Protein AF-A0A0Q6QBE7-F1 (afdb_monomer_lite)

Sequence (208 aa):
MFMRNAILALATSIILLPVAAADAAAHQRTAGGRHTGIAVPEISHGEMIMMSEYRDRIIDLASTATDTNERFRRVLNYAQIQYAYCFWGKMPGGVTDEASPFNECSHAYLAATKAALLQMREMPREAAAAGDIVSSIDAGMVLRGLALITCEFSGEAFNTADVVRPRWSDVPTHAASMATLTALGALLGFGLLGLRWATRRAAPLSRS

Radius of gyration: 22.36 Å; chains: 1; bounding box: 40×62×64 Å

pLDDT: mean 86.1, std 19.1, range [37.91, 98.81]

Secondary structure (DSSP, 8-state):
-HHHHHHHHHHHHHHHGGGG----TT-SS-TTS---SPEE----HHHHHHHHHHHHHHHHHHHH--S--HHHHHHHHHHHHHHHHTGGG-STTTTT-TT-TTHHHHHHHHHHHHHHHHHHTTSTTTHHHHHHHHHHHHHHHHHTT-TT---TTTT--EETT--PPP-GGGGGG-HHHHHHHHHHHHHHHHHHHHHHHHHHHSS-----

Structure (mmCIF, N/CA/C/O backbone):
data_AF-A0A0Q6QBE7-F1
#
_entry.id   AF-A0A0Q6QBE7-F1
#
loop_
_atom_site.group_PDB
_atom_site.id
_atom_site.type_symbol
_atom_site.label_atom_id
_atom_site.label_alt_id
_atom_site.label_comp_id
_atom_site.label_asym_id
_atom_site.label_entity_id
_atom_site.label_seq_id
_atom_site.pdbx_PDB_ins_code
_atom_site.Cartn_x
_atom_site.Cartn_y
_atom_site.Cartn_z
_atom_site.occupancy
_atom_site.B_iso_or_equiv
_atom_site.auth_seq_id
_atom_site.auth_comp_id
_atom_site.auth_asym_id
_atom_site.auth_atom_id
_atom_site.pdbx_PDB_model_num
ATOM 1 N N . MET A 1 1 ? 8.990 -26.008 -43.184 1.00 45.00 1 MET A N 1
ATOM 2 C CA . MET A 1 1 ? 9.635 -24.673 -43.275 1.00 45.00 1 MET A CA 1
ATOM 3 C C . MET A 1 1 ? 8.702 -23.550 -42.803 1.00 45.00 1 MET A C 1
ATOM 5 O O . MET A 1 1 ? 9.121 -22.774 -41.956 1.00 45.00 1 MET A O 1
ATOM 9 N N . PHE A 1 2 ? 7.427 -23.540 -43.219 1.00 44.66 2 PHE A N 1
ATOM 10 C CA . PHE A 1 2 ? 6.389 -22.587 -42.775 1.00 44.66 2 PHE A CA 1
ATOM 11 C C . PHE A 1 2 ? 6.232 -22.434 -41.246 1.00 44.66 2 PHE A C 1
ATOM 13 O O . PHE A 1 2 ? 6.270 -21.321 -40.731 1.00 44.66 2 PHE A O 1
ATOM 20 N N . MET A 1 3 ? 6.170 -23.536 -40.492 1.00 45.97 3 MET A N 1
ATOM 21 C CA . MET A 1 3 ? 6.041 -23.503 -39.021 1.00 45.97 3 MET A CA 1
ATOM 22 C C . MET A 1 3 ? 7.246 -22.878 -38.295 1.00 45.97 3 MET A C 1
ATOM 24 O O . MET A 1 3 ? 7.102 -22.333 -37.206 1.00 45.97 3 MET A O 1
ATOM 28 N N . ARG A 1 4 ? 8.448 -22.928 -38.886 1.00 46.41 4 ARG A N 1
ATOM 29 C CA . ARG A 1 4 ? 9.671 -22.376 -38.276 1.00 46.41 4 ARG A CA 1
ATOM 30 C C . ARG A 1 4 ? 9.681 -20.847 -38.347 1.00 46.41 4 ARG A C 1
ATOM 32 O O . ARG A 1 4 ? 10.096 -20.207 -37.387 1.00 46.41 4 ARG A O 1
ATOM 39 N N . ASN A 1 5 ? 9.151 -20.297 -39.440 1.00 42.84 5 ASN A N 1
ATOM 40 C CA . ASN A 1 5 ? 8.994 -18.858 -39.642 1.00 42.84 5 ASN A CA 1
ATOM 41 C C . ASN A 1 5 ? 7.798 -18.310 -38.853 1.00 42.84 5 ASN A C 1
ATOM 43 O O . ASN A 1 5 ? 7.908 -17.228 -38.296 1.00 42.84 5 ASN A O 1
ATOM 47 N N . ALA A 1 6 ? 6.717 -19.086 -38.703 1.00 49.94 6 ALA A N 1
ATOM 48 C CA . ALA A 1 6 ? 5.561 -18.696 -37.894 1.00 49.94 6 ALA A CA 1
ATOM 49 C C . ALA A 1 6 ? 5.910 -18.510 -36.406 1.00 49.94 6 ALA A C 1
ATOM 51 O O . ALA A 1 6 ? 5.458 -17.557 -35.787 1.00 49.94 6 ALA A O 1
ATOM 52 N N . ILE A 1 7 ? 6.761 -19.368 -35.828 1.00 54.16 7 ILE A N 1
ATOM 53 C CA . ILE A 1 7 ? 7.112 -19.259 -34.401 1.00 54.16 7 ILE A CA 1
ATOM 54 C C . ILE A 1 7 ? 8.213 -18.210 -34.152 1.00 54.16 7 ILE A C 1
ATOM 56 O O . ILE A 1 7 ? 8.253 -17.608 -33.082 1.00 54.16 7 ILE A O 1
ATOM 60 N N . LEU A 1 8 ? 9.109 -17.975 -35.118 1.00 50.12 8 LEU A N 1
ATOM 61 C CA . LEU A 1 8 ? 10.056 -16.853 -35.060 1.00 50.12 8 LEU A CA 1
ATOM 62 C C . LEU A 1 8 ? 9.329 -15.511 -35.199 1.00 50.12 8 LEU A C 1
ATOM 64 O O . LEU A 1 8 ? 9.627 -14.607 -34.425 1.00 50.12 8 LEU A O 1
ATOM 68 N N . ALA A 1 9 ? 8.337 -15.423 -36.092 1.00 50.31 9 ALA A N 1
ATOM 69 C CA . ALA A 1 9 ? 7.446 -14.273 -36.228 1.00 50.31 9 ALA A CA 1
ATOM 70 C C . ALA A 1 9 ? 6.585 -14.060 -34.973 1.00 50.31 9 ALA A C 1
ATOM 72 O O . ALA A 1 9 ? 6.449 -12.933 -34.526 1.00 50.31 9 ALA A O 1
ATOM 73 N N . LEU A 1 10 ? 6.084 -15.125 -34.332 1.00 51.75 10 LEU A N 1
ATOM 74 C CA . LEU A 1 10 ? 5.334 -15.009 -33.075 1.00 51.75 10 LEU A CA 1
ATOM 75 C C . LEU A 1 10 ? 6.221 -14.514 -31.920 1.00 51.75 10 LEU A C 1
ATOM 77 O O . LEU A 1 10 ? 5.802 -13.668 -31.140 1.00 51.75 10 LEU A O 1
ATOM 81 N N . ALA A 1 11 ? 7.463 -15.003 -31.828 1.00 51.16 11 ALA A N 1
ATOM 82 C CA . ALA A 1 11 ? 8.418 -14.566 -30.810 1.00 51.16 11 ALA A CA 1
ATOM 83 C C . ALA A 1 11 ? 8.893 -13.119 -31.032 1.00 51.16 11 ALA A C 1
ATOM 85 O O . ALA A 1 11 ? 9.085 -12.396 -30.062 1.00 51.16 11 ALA A O 1
ATOM 86 N N . THR A 1 12 ? 9.032 -12.671 -32.285 1.00 51.44 12 THR A N 1
ATOM 87 C CA . THR A 1 12 ? 9.317 -11.256 -32.589 1.00 51.44 12 THR A CA 1
ATOM 88 C C . THR A 1 12 ? 8.089 -10.373 -32.391 1.00 51.44 12 THR A C 1
ATOM 90 O O . THR A 1 12 ? 8.231 -9.305 -31.808 1.00 51.44 12 THR A O 1
ATOM 93 N N . SER A 1 13 ? 6.880 -10.821 -32.749 1.00 49.88 13 SER A N 1
ATOM 94 C CA . SER A 1 13 ? 5.639 -10.094 -32.453 1.00 49.88 13 SER A CA 1
ATOM 95 C C . SER A 1 13 ? 5.414 -9.929 -30.950 1.00 49.88 13 SER A C 1
ATOM 97 O O . SER A 1 13 ? 5.082 -8.834 -30.533 1.00 49.88 13 SER A O 1
ATOM 99 N N . ILE A 1 14 ? 5.667 -10.943 -30.115 1.00 53.88 14 ILE A N 1
ATOM 100 C CA . ILE A 1 14 ? 5.505 -10.831 -28.651 1.00 53.88 14 ILE A CA 1
ATOM 101 C C . ILE A 1 14 ? 6.528 -9.859 -28.026 1.00 53.88 14 ILE A C 1
ATOM 103 O O . ILE A 1 14 ? 6.219 -9.208 -27.033 1.00 53.88 14 ILE A O 1
ATOM 107 N N . ILE A 1 15 ? 7.720 -9.719 -28.618 1.00 50.72 15 ILE A N 1
ATOM 108 C CA . ILE A 1 15 ? 8.784 -8.820 -28.130 1.00 50.72 15 ILE A CA 1
ATOM 109 C C . ILE A 1 15 ? 8.609 -7.375 -28.644 1.00 50.72 15 ILE A C 1
ATOM 111 O O . ILE A 1 15 ? 9.008 -6.436 -27.961 1.00 50.72 15 ILE A O 1
ATOM 115 N N . LEU A 1 16 ? 7.987 -7.175 -29.811 1.00 44.12 16 LEU A N 1
ATOM 116 C CA . LEU A 1 16 ? 7.755 -5.854 -30.423 1.00 44.12 16 LEU A CA 1
ATOM 117 C C . LEU A 1 16 ? 6.365 -5.250 -30.141 1.00 44.12 16 LEU A C 1
ATOM 119 O O . LEU A 1 16 ? 6.103 -4.129 -30.576 1.00 44.12 16 LEU A O 1
ATOM 123 N N . LEU A 1 17 ? 5.479 -5.936 -29.405 1.00 45.53 17 LEU A N 1
ATOM 124 C CA . LEU A 1 17 ? 4.104 -5.470 -29.172 1.00 45.53 17 LEU A CA 1
ATOM 125 C C . LEU A 1 17 ? 3.831 -4.464 -28.028 1.00 45.53 17 LEU A C 1
ATOM 127 O O . LEU A 1 17 ? 2.645 -4.199 -27.830 1.00 45.53 17 LEU A O 1
ATOM 131 N N . PRO A 1 18 ? 4.774 -3.837 -27.285 1.00 50.34 18 PRO A N 1
ATOM 132 C CA . PRO A 1 18 ? 4.342 -2.853 -26.293 1.00 50.34 18 PRO A CA 1
ATOM 133 C C . PRO A 1 18 ? 4.110 -1.440 -26.865 1.00 50.34 18 PRO A C 1
ATOM 135 O O . PRO A 1 18 ? 3.710 -0.559 -26.117 1.00 50.34 18 PRO A O 1
ATOM 138 N N . VAL A 1 19 ? 4.309 -1.178 -28.165 1.00 48.78 19 VAL A N 1
ATOM 139 C CA . VAL A 1 19 ? 4.286 0.209 -28.701 1.00 48.78 19 VAL A CA 1
ATOM 140 C C . VAL A 1 19 ? 2.895 0.685 -29.168 1.00 48.78 19 VAL A C 1
ATOM 142 O O . VAL A 1 19 ? 2.740 1.823 -29.594 1.00 48.78 19 VAL A O 1
ATOM 145 N N . ALA A 1 20 ? 1.848 -0.139 -29.058 1.00 46.22 20 ALA A N 1
ATOM 146 C CA . ALA A 1 20 ? 0.492 0.232 -29.490 1.00 46.22 20 ALA A CA 1
ATOM 147 C C . ALA A 1 20 ? -0.527 0.356 -28.342 1.00 46.22 20 ALA A C 1
ATOM 149 O O . ALA A 1 20 ? -1.725 0.198 -28.565 1.00 46.22 20 ALA A O 1
ATOM 150 N N . ALA A 1 21 ? -0.080 0.670 -27.125 1.00 47.12 21 ALA A N 1
ATOM 151 C CA . ALA A 1 21 ? -0.956 1.268 -26.121 1.00 47.12 21 ALA A CA 1
ATOM 152 C C . ALA A 1 21 ? -0.852 2.793 -26.256 1.00 47.12 21 ALA A C 1
ATOM 154 O O . ALA A 1 21 ? -0.190 3.462 -25.471 1.00 47.12 21 ALA A O 1
ATOM 155 N N . ALA A 1 22 ? -1.446 3.338 -27.320 1.00 44.31 22 ALA A N 1
ATOM 156 C CA . ALA A 1 22 ? -1.758 4.757 -27.343 1.00 44.31 22 ALA A CA 1
ATOM 157 C C . ALA A 1 22 ? -2.802 4.979 -26.245 1.00 44.31 22 ALA A C 1
ATOM 159 O O . ALA A 1 22 ? -3.967 4.612 -26.411 1.00 44.31 22 ALA A O 1
ATOM 160 N N . ASP A 1 23 ? -2.369 5.508 -25.103 1.00 43.34 23 ASP A N 1
ATOM 161 C CA . ASP A 1 23 ? -3.288 5.998 -24.092 1.00 43.34 23 ASP A CA 1
ATOM 162 C C . ASP A 1 23 ? -4.137 7.087 -24.748 1.00 43.34 23 ASP A C 1
ATOM 164 O O . ASP A 1 23 ? -3.657 8.159 -25.124 1.00 43.34 23 ASP A O 1
ATOM 168 N N . ALA A 1 24 ? -5.424 6.795 -24.920 1.00 39.91 24 ALA A N 1
ATOM 169 C CA . ALA A 1 24 ? -6.416 7.831 -25.101 1.00 39.91 24 ALA A CA 1
ATOM 170 C C . ALA A 1 24 ? -6.433 8.648 -23.801 1.00 39.91 24 ALA A C 1
ATOM 172 O O . ALA A 1 24 ? -7.136 8.323 -22.842 1.00 39.91 24 ALA A O 1
ATOM 173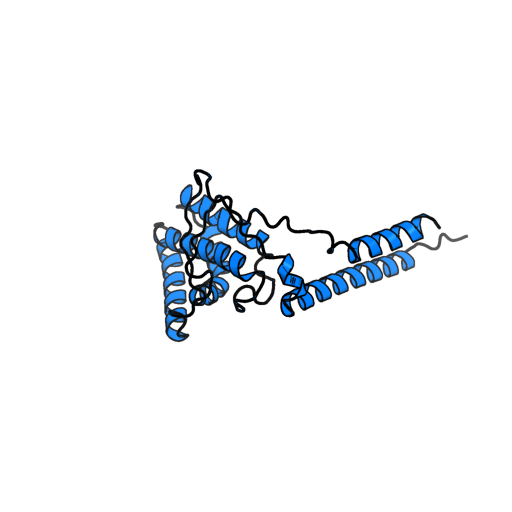 N N . ALA A 1 25 ? -5.596 9.683 -23.761 1.00 51.94 25 ALA A N 1
ATOM 174 C CA . ALA A 1 25 ? -5.559 10.699 -22.727 1.00 51.94 25 ALA A CA 1
ATOM 175 C C . ALA A 1 25 ? -6.889 11.469 -22.739 1.00 51.94 25 ALA A C 1
ATOM 177 O O . ALA A 1 25 ? -7.029 12.491 -23.405 1.00 51.94 25 ALA A O 1
ATOM 178 N N . ALA A 1 26 ? -7.897 10.926 -22.057 1.00 38.00 26 ALA A N 1
ATOM 179 C CA . ALA A 1 26 ? -9.162 11.617 -21.809 1.00 38.00 26 ALA A CA 1
ATOM 180 C C . ALA A 1 26 ? -9.909 11.153 -20.546 1.00 38.00 26 ALA A C 1
ATOM 182 O O . ALA A 1 26 ? -10.788 11.877 -20.089 1.00 38.00 26 ALA A O 1
ATOM 183 N N . HIS A 1 27 ? -9.578 10.005 -19.935 1.00 37.91 27 HIS A N 1
ATOM 184 C CA . HIS A 1 27 ? -10.305 9.523 -18.751 1.00 37.91 27 HIS A CA 1
ATOM 185 C C . HIS A 1 27 ? -9.390 8.894 -17.691 1.00 37.91 27 HIS A C 1
ATOM 187 O O . HIS A 1 27 ? -9.440 7.691 -17.444 1.00 37.91 27 HIS A O 1
ATOM 193 N N . GLN A 1 28 ? -8.582 9.713 -17.013 1.00 44.38 28 GLN A N 1
ATOM 194 C CA . GLN A 1 28 ? -8.206 9.410 -15.631 1.00 44.38 28 GLN A CA 1
ATOM 195 C C . GLN A 1 28 ? -9.242 10.084 -14.728 1.00 44.38 28 GLN A C 1
ATOM 197 O O . GLN A 1 28 ? -9.342 11.305 -14.691 1.00 44.38 28 GLN A O 1
ATOM 202 N N . ARG A 1 29 ? -10.029 9.249 -14.039 1.00 53.31 29 ARG A N 1
ATOM 203 C CA . ARG A 1 29 ? -11.214 9.565 -13.220 1.00 53.31 29 ARG A CA 1
ATOM 204 C C . ARG A 1 29 ? -12.467 9.885 -14.044 1.00 53.31 29 ARG A C 1
ATOM 206 O O . ARG A 1 29 ? -12.571 10.905 -14.720 1.00 53.31 29 ARG A O 1
ATOM 213 N N . THR A 1 30 ? -13.483 9.031 -13.920 1.00 44.22 30 THR A N 1
ATOM 214 C CA . THR A 1 30 ? -14.862 9.400 -14.271 1.00 44.22 30 THR A CA 1
ATOM 215 C C . THR A 1 30 ? -15.359 10.360 -13.192 1.00 44.22 30 THR A C 1
ATOM 217 O O . THR A 1 30 ? -16.122 9.984 -12.306 1.00 44.22 30 THR A O 1
ATOM 220 N N . ALA A 1 31 ? -14.867 11.598 -13.205 1.00 45.25 31 ALA A N 1
ATOM 221 C CA . ALA A 1 31 ? -15.399 12.652 -12.361 1.00 45.25 31 ALA A CA 1
ATOM 222 C C . ALA A 1 31 ? -16.837 12.932 -12.826 1.00 45.25 31 ALA A C 1
ATOM 224 O O . ALA A 1 31 ? -17.047 13.523 -13.882 1.00 45.25 31 ALA A O 1
ATOM 225 N N . GLY A 1 32 ? -17.833 12.453 -12.074 1.00 47.62 32 GLY A N 1
ATOM 226 C CA . GLY A 1 32 ? -19.232 12.847 -12.291 1.00 47.62 32 GLY A CA 1
ATOM 227 C C . GLY A 1 32 ? -20.291 11.747 -12.217 1.00 47.62 32 GLY A C 1
ATOM 228 O O . GLY A 1 32 ? -21.473 12.048 -12.370 1.00 47.62 32 GLY A O 1
ATOM 229 N N . GLY A 1 33 ? -19.927 10.488 -11.963 1.00 47.53 33 GLY A N 1
ATOM 230 C CA . GLY A 1 33 ? -20.909 9.448 -11.636 1.00 47.53 33 GLY A CA 1
ATOM 231 C C . GLY A 1 33 ? -21.327 9.525 -10.166 1.00 47.53 33 GLY A C 1
ATOM 232 O O . GLY A 1 33 ? -20.520 9.855 -9.307 1.00 47.53 33 GLY A O 1
ATOM 233 N N . ARG A 1 34 ? -22.579 9.192 -9.833 1.00 44.41 34 ARG A N 1
ATOM 234 C CA . ARG A 1 34 ? -23.007 9.013 -8.434 1.00 44.41 34 ARG A CA 1
ATOM 235 C C . ARG A 1 34 ? -22.186 7.850 -7.848 1.00 44.41 34 ARG A C 1
ATOM 237 O O . ARG A 1 34 ? -22.529 6.700 -8.097 1.00 44.41 34 ARG A O 1
ATOM 244 N N . HIS A 1 35 ? -21.071 8.130 -7.167 1.00 55.53 35 HIS A N 1
ATOM 245 C CA . HIS A 1 35 ? -20.148 7.098 -6.686 1.00 55.53 35 HIS A CA 1
ATOM 246 C C . HIS A 1 35 ? -20.850 6.253 -5.614 1.00 55.53 35 HIS A C 1
ATOM 248 O O . HIS A 1 35 ? -20.933 6.634 -4.452 1.00 55.53 35 HIS A O 1
ATOM 254 N N . THR A 1 36 ? -21.386 5.097 -6.004 1.00 76.06 36 THR A N 1
ATOM 255 C CA . THR A 1 36 ? -22.016 4.127 -5.091 1.00 76.06 36 THR A CA 1
ATOM 256 C C . THR A 1 36 ? -20.992 3.312 -4.292 1.00 76.06 36 THR A C 1
ATOM 258 O O . THR A 1 36 ? -21.362 2.352 -3.615 1.00 76.06 36 THR A O 1
ATOM 261 N N . GLY A 1 37 ? -19.701 3.631 -4.407 1.00 86.00 37 GLY A N 1
ATOM 262 C CA . GLY A 1 37 ? -18.631 2.958 -3.682 1.00 86.00 37 GLY A CA 1
ATOM 263 C C . GLY A 1 37 ? -18.301 3.629 -2.347 1.00 86.00 37 GLY A C 1
ATOM 264 O O . GLY A 1 37 ? -18.651 4.778 -2.082 1.00 86.00 37 GLY A O 1
ATOM 265 N N . ILE A 1 38 ? -17.623 2.877 -1.486 1.00 94.19 38 ILE A N 1
ATOM 266 C CA . ILE A 1 38 ? -17.150 3.322 -0.177 1.00 94.19 38 ILE A CA 1
ATOM 267 C C . ILE A 1 38 ? -15.920 4.213 -0.376 1.00 94.19 38 ILE A C 1
ATOM 269 O O . ILE A 1 38 ? -14.973 3.820 -1.060 1.00 94.19 38 ILE A O 1
ATOM 273 N N . ALA A 1 39 ? -15.935 5.394 0.240 1.00 94.88 39 ALA A N 1
ATOM 274 C CA . ALA A 1 39 ? -14.766 6.261 0.307 1.00 94.88 39 ALA A CA 1
ATOM 275 C C . ALA A 1 39 ? -13.668 5.607 1.159 1.00 94.88 39 ALA A C 1
ATOM 277 O O . ALA A 1 39 ? -13.928 5.115 2.261 1.00 94.88 39 ALA A O 1
ATOM 278 N N . VAL A 1 40 ? -12.448 5.615 0.636 1.00 96.44 40 VAL A N 1
ATOM 279 C CA . VAL A 1 40 ? -11.230 5.141 1.287 1.00 96.44 40 VAL A CA 1
ATOM 280 C C . VAL A 1 40 ? -10.385 6.380 1.594 1.00 96.44 40 VAL A C 1
ATOM 282 O O . VAL A 1 40 ? -9.971 7.059 0.652 1.00 96.44 40 VAL A O 1
ATOM 285 N N . PRO A 1 41 ? -10.168 6.710 2.883 1.00 95.44 41 PRO A N 1
ATOM 286 C CA . PRO A 1 41 ? -9.370 7.868 3.271 1.00 95.44 41 PRO A CA 1
ATOM 287 C C . PRO A 1 41 ? -7.960 7.812 2.691 1.00 95.44 41 PRO A C 1
ATOM 289 O O . PRO A 1 41 ? -7.419 6.726 2.486 1.00 95.44 41 PRO A O 1
ATOM 292 N N . GLU A 1 42 ? -7.377 8.984 2.473 1.00 93.25 42 GLU A N 1
ATOM 293 C CA . GLU A 1 42 ? -5.996 9.132 2.026 1.00 93.25 42 GLU A CA 1
ATOM 294 C C . GLU A 1 42 ? -4.983 8.497 2.997 1.00 93.25 42 GLU A C 1
ATOM 296 O O . GLU A 1 42 ? -5.264 8.191 4.167 1.00 93.25 42 GLU A O 1
ATOM 301 N N . ILE A 1 43 ? -3.775 8.290 2.483 1.00 97.31 43 ILE A N 1
ATOM 302 C CA . ILE A 1 43 ? -2.621 7.796 3.227 1.00 97.31 43 ILE A CA 1
ATOM 303 C C . ILE A 1 43 ? -1.427 8.685 2.901 1.00 97.31 43 ILE A C 1
ATOM 305 O O . ILE A 1 43 ? -1.170 8.959 1.726 1.00 97.31 43 ILE A O 1
ATOM 309 N N . SER A 1 44 ? -0.687 9.120 3.921 1.00 96.81 44 SER A N 1
ATOM 310 C CA . SER A 1 44 ? 0.538 9.875 3.676 1.00 96.81 44 SER A CA 1
ATOM 311 C C . SER A 1 44 ? 1.630 8.971 3.103 1.00 96.81 44 SER A C 1
ATOM 313 O O . SER A 1 44 ? 1.663 7.761 3.342 1.00 96.81 44 SER A O 1
ATOM 315 N N . HIS A 1 45 ? 2.570 9.558 2.369 1.00 96.69 45 HIS A N 1
ATOM 316 C CA . HIS A 1 45 ? 3.706 8.818 1.828 1.00 96.69 45 HIS A CA 1
ATOM 317 C C . HIS A 1 45 ? 4.528 8.142 2.942 1.00 96.69 45 HIS A C 1
ATOM 319 O O . HIS A 1 45 ? 4.904 6.978 2.826 1.00 96.69 45 HIS A O 1
ATOM 325 N N . GLY A 1 46 ? 4.728 8.813 4.082 1.00 96.25 46 GLY A N 1
ATOM 326 C CA . GLY A 1 46 ? 5.372 8.208 5.251 1.00 96.25 46 GLY A CA 1
ATOM 327 C C . GLY A 1 46 ? 4.624 6.990 5.806 1.00 96.25 46 GLY A C 1
ATOM 328 O O . GLY A 1 46 ? 5.242 5.972 6.130 1.00 96.25 46 GLY A O 1
ATOM 329 N N . GLU A 1 47 ? 3.291 7.058 5.863 1.00 97.81 47 GLU A N 1
ATOM 330 C CA . GLU A 1 47 ? 2.451 5.932 6.279 1.00 97.81 47 GLU A CA 1
ATOM 331 C C . GLU A 1 47 ? 2.534 4.760 5.303 1.00 97.81 47 GLU A C 1
ATOM 333 O O . GLU A 1 47 ? 2.517 3.614 5.747 1.00 97.81 47 GLU A O 1
ATOM 338 N N . MET A 1 48 ? 2.671 5.005 3.995 1.00 98.12 48 MET A N 1
ATOM 339 C CA . MET A 1 48 ? 2.836 3.925 3.018 1.00 98.12 48 MET A CA 1
ATOM 340 C C . MET A 1 48 ? 4.041 3.046 3.325 1.00 98.12 48 MET A C 1
ATOM 342 O O . MET A 1 48 ? 3.950 1.830 3.165 1.00 98.12 48 MET A O 1
ATOM 346 N N . ILE A 1 49 ? 5.147 3.630 3.795 1.00 97.44 49 ILE A N 1
ATOM 347 C CA . ILE A 1 49 ? 6.350 2.860 4.122 1.00 97.44 49 ILE A CA 1
ATOM 348 C C . ILE A 1 49 ? 6.012 1.840 5.216 1.00 97.44 49 ILE A C 1
ATOM 350 O O . ILE A 1 49 ? 6.229 0.645 5.025 1.00 97.44 49 ILE A O 1
ATOM 354 N N . MET A 1 50 ? 5.384 2.278 6.312 1.00 98.06 50 MET A N 1
ATOM 355 C CA . MET A 1 50 ? 4.946 1.371 7.382 1.00 98.06 50 MET A CA 1
ATOM 356 C C . MET A 1 50 ? 3.874 0.388 6.902 1.00 98.06 50 MET A C 1
ATOM 358 O O . MET A 1 50 ? 3.969 -0.812 7.138 1.00 98.06 50 MET A O 1
ATOM 362 N N . MET A 1 51 ? 2.856 0.867 6.192 1.00 98.38 51 MET A N 1
ATOM 363 C CA . MET A 1 51 ? 1.761 0.022 5.720 1.00 98.38 51 MET A CA 1
ATOM 364 C C . MET A 1 51 ? 2.241 -1.059 4.749 1.00 98.38 51 MET A C 1
ATOM 366 O O . MET A 1 51 ? 1.697 -2.159 4.767 1.00 98.38 51 MET A O 1
ATOM 370 N N . SER A 1 52 ? 3.265 -0.786 3.936 1.00 98.12 52 SER A N 1
ATOM 371 C CA . SER A 1 52 ? 3.854 -1.771 3.025 1.00 98.12 52 SER A CA 1
ATOM 372 C C . SER A 1 52 ? 4.559 -2.910 3.768 1.00 98.12 52 SER A C 1
ATOM 374 O O . SER A 1 52 ? 4.414 -4.065 3.377 1.00 98.12 52 SER A O 1
ATOM 376 N N . GLU A 1 53 ? 5.232 -2.609 4.884 1.00 97.88 53 GLU A N 1
ATOM 377 C CA . GLU A 1 53 ? 5.905 -3.595 5.739 1.00 97.88 53 GLU A CA 1
ATOM 378 C C . GLU A 1 53 ? 4.907 -4.469 6.515 1.00 97.88 53 GLU A C 1
ATOM 380 O O . GLU A 1 53 ? 5.142 -5.658 6.725 1.00 97.88 53 GLU A O 1
ATOM 385 N N . TYR A 1 54 ? 3.775 -3.894 6.934 1.00 98.56 54 TYR A N 1
ATOM 386 C CA . TYR A 1 54 ? 2.772 -4.583 7.753 1.00 98.56 54 TYR A CA 1
ATOM 387 C C . TYR A 1 54 ? 1.622 -5.190 6.948 1.00 98.56 54 TYR A C 1
ATOM 389 O O . TYR A 1 54 ? 0.812 -5.924 7.518 1.00 98.56 54 TYR A O 1
ATOM 397 N N . ARG A 1 55 ? 1.538 -4.920 5.640 1.00 98.50 55 ARG A N 1
ATOM 398 C CA . ARG A 1 55 ? 0.420 -5.335 4.784 1.00 98.50 55 ARG A CA 1
ATOM 399 C C . ARG A 1 55 ? 0.082 -6.810 4.943 1.00 98.50 55 ARG A C 1
ATOM 401 O O . ARG A 1 55 ? -1.082 -7.130 5.154 1.00 98.50 55 ARG A O 1
ATOM 408 N N . ASP A 1 56 ? 1.069 -7.693 4.843 1.00 98.25 56 ASP A N 1
ATOM 409 C CA . ASP A 1 56 ? 0.810 -9.134 4.852 1.00 98.25 56 ASP A CA 1
ATOM 410 C C . ASP A 1 56 ? 0.217 -9.578 6.195 1.00 98.25 56 ASP A C 1
ATOM 412 O O . ASP A 1 56 ? -0.810 -10.246 6.212 1.00 98.25 56 ASP A O 1
ATOM 416 N N . ARG A 1 57 ? 0.727 -9.057 7.321 1.00 98.50 57 ARG A N 1
ATOM 417 C CA . ARG A 1 57 ? 0.145 -9.296 8.656 1.00 98.50 57 ARG A CA 1
ATOM 418 C C . ARG A 1 57 ? -1.295 -8.789 8.773 1.00 98.50 57 ARG A C 1
ATOM 420 O O . ARG A 1 57 ? -2.120 -9.424 9.425 1.00 98.50 57 ARG A O 1
ATOM 427 N N . ILE A 1 58 ? -1.599 -7.642 8.163 1.00 98.75 58 ILE A N 1
ATOM 428 C CA . ILE A 1 58 ? -2.953 -7.069 8.151 1.00 98.75 58 ILE A CA 1
ATOM 429 C C . ILE A 1 58 ? -3.896 -7.951 7.330 1.00 98.75 58 ILE A C 1
ATOM 431 O O . ILE A 1 58 ? -5.011 -8.224 7.768 1.00 98.75 58 ILE A O 1
ATOM 435 N N . ILE A 1 59 ? -3.461 -8.399 6.150 1.00 98.44 59 ILE A N 1
ATOM 436 C CA . ILE A 1 59 ? -4.256 -9.271 5.281 1.00 98.44 59 ILE A CA 1
ATOM 437 C C . ILE A 1 59 ? -4.453 -10.651 5.919 1.00 98.44 59 ILE A C 1
ATOM 439 O O . ILE A 1 59 ? -5.560 -11.180 5.851 1.00 98.44 59 ILE A O 1
ATOM 443 N N . ASP A 1 60 ? -3.446 -11.193 6.601 1.00 98.50 60 ASP A N 1
ATOM 444 C CA . ASP A 1 60 ? -3.549 -12.455 7.337 1.00 98.50 60 ASP A CA 1
ATOM 445 C C . ASP A 1 60 ? -4.588 -12.359 8.464 1.00 98.50 60 ASP A C 1
ATOM 447 O O . ASP A 1 60 ? -5.483 -13.206 8.552 1.00 98.50 60 ASP A O 1
ATOM 451 N N . LEU A 1 61 ? -4.552 -11.287 9.268 1.00 98.56 61 LEU A N 1
ATOM 452 C CA . LEU A 1 61 ? -5.578 -11.026 10.284 1.00 98.56 61 LEU A CA 1
ATOM 453 C C . LEU A 1 61 ? -6.966 -10.891 9.641 1.00 98.56 61 L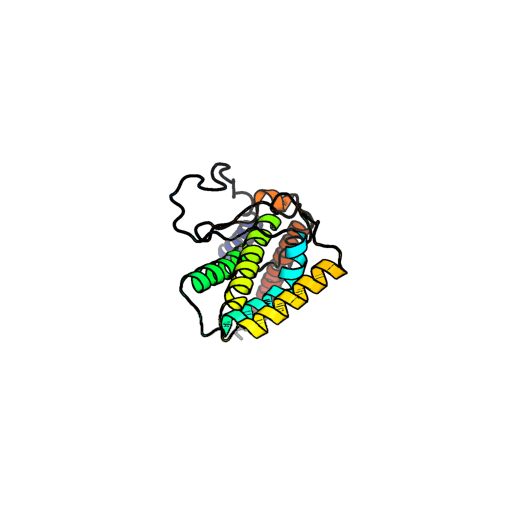EU A C 1
ATOM 455 O O . LEU A 1 61 ? -7.918 -11.542 10.065 1.00 98.56 61 LEU A O 1
ATOM 459 N N . ALA A 1 62 ? -7.073 -10.113 8.563 1.00 98.25 62 ALA A N 1
ATOM 460 C CA . ALA A 1 62 ? -8.326 -9.914 7.843 1.00 98.25 62 ALA A CA 1
ATOM 461 C C . ALA A 1 62 ? -8.887 -11.211 7.234 1.00 98.25 62 ALA A C 1
ATOM 463 O O . ALA A 1 62 ? -10.104 -11.366 7.149 1.00 98.25 62 ALA A O 1
ATOM 464 N N . SER A 1 63 ? -8.024 -12.146 6.825 1.00 97.00 63 SER A N 1
ATOM 465 C CA . SER A 1 63 ? -8.422 -13.430 6.232 1.00 97.00 63 SER A CA 1
ATOM 466 C C . SER A 1 63 ? -9.063 -14.391 7.236 1.00 97.00 63 SER A C 1
ATOM 468 O O . SER A 1 63 ? -9.844 -15.258 6.845 1.00 97.00 63 SER A O 1
ATOM 470 N N . THR A 1 64 ? -8.760 -14.218 8.525 1.00 96.44 64 THR A N 1
ATOM 471 C CA . THR A 1 64 ? -9.285 -15.047 9.620 1.00 96.44 64 THR A CA 1
ATOM 472 C C . THR A 1 64 ? -10.360 -14.337 10.448 1.00 96.44 64 THR A C 1
ATOM 474 O O . THR A 1 64 ? -10.961 -14.956 11.326 1.00 96.44 64 THR A O 1
ATOM 477 N N . ALA A 1 65 ? -10.643 -13.064 10.148 1.00 96.88 65 ALA A N 1
ATOM 478 C CA . ALA A 1 65 ? -11.636 -12.256 10.842 1.00 96.88 65 ALA A CA 1
ATOM 479 C C . ALA A 1 65 ? -13.051 -12.848 10.726 1.00 96.88 65 ALA A C 1
ATOM 481 O O . ALA A 1 65 ? -13.539 -13.174 9.639 1.00 96.88 65 ALA A O 1
ATOM 482 N N . THR A 1 66 ? -13.746 -12.933 11.858 1.00 94.50 66 THR A N 1
ATOM 483 C CA . THR A 1 66 ? -15.076 -13.550 11.964 1.00 94.50 66 THR A CA 1
ATOM 484 C C . THR A 1 66 ? -16.188 -12.528 12.177 1.00 94.50 66 THR A C 1
ATOM 486 O O . THR A 1 66 ? -17.274 -12.705 11.621 1.00 94.50 66 THR A O 1
ATOM 489 N N . ASP A 1 67 ? -15.924 -11.419 12.873 1.00 93.00 67 ASP A N 1
ATOM 490 C CA . ASP A 1 67 ? -16.923 -10.376 13.160 1.00 93.00 67 ASP A CA 1
ATOM 491 C C . ASP A 1 67 ? -17.006 -9.325 12.033 1.00 93.00 67 ASP A C 1
ATOM 493 O O . ASP A 1 67 ? -16.993 -8.112 12.241 1.00 93.00 67 ASP A O 1
ATOM 497 N N . THR A 1 68 ? -17.097 -9.801 10.789 1.00 95.75 68 THR A N 1
ATOM 498 C CA . THR A 1 68 ? -17.041 -8.951 9.591 1.00 95.75 68 THR A CA 1
ATOM 499 C C . THR A 1 68 ? -18.421 -8.500 9.104 1.00 95.75 68 THR A C 1
ATOM 501 O O . THR A 1 68 ? -19.405 -9.237 9.168 1.00 95.75 68 THR A O 1
ATOM 504 N N . ASN A 1 69 ? -18.484 -7.297 8.525 1.00 96.06 69 ASN A N 1
ATOM 505 C CA . ASN A 1 69 ? -19.682 -6.740 7.888 1.00 96.06 69 ASN A CA 1
ATOM 506 C C . ASN A 1 69 ? -19.459 -6.469 6.385 1.00 96.06 69 ASN A C 1
ATOM 508 O O . ASN A 1 69 ? -18.345 -6.581 5.870 1.00 96.06 69 ASN A O 1
ATOM 512 N N . GLU A 1 70 ? -20.526 -6.120 5.660 1.00 95.88 70 GLU A N 1
ATOM 513 C CA . GLU A 1 70 ? -20.456 -5.869 4.214 1.00 95.88 70 GLU A CA 1
ATOM 514 C C . GLU A 1 70 ? -19.471 -4.748 3.852 1.00 95.88 70 GLU A C 1
ATOM 516 O O . GLU A 1 70 ? -18.692 -4.891 2.907 1.00 95.88 70 GLU A O 1
ATOM 521 N N . ARG A 1 71 ? -19.476 -3.648 4.615 1.00 95.94 71 ARG A N 1
ATOM 522 C CA . ARG A 1 71 ? -18.600 -2.497 4.373 1.00 95.94 71 ARG A CA 1
ATOM 523 C C . ARG A 1 71 ? -17.129 -2.905 4.447 1.00 95.94 71 ARG A C 1
ATOM 525 O O . ARG A 1 71 ? -16.380 -2.625 3.512 1.00 95.94 71 ARG A O 1
ATOM 532 N N . PHE A 1 72 ? -16.744 -3.622 5.500 1.00 97.94 72 PHE A N 1
ATOM 533 C CA . PHE A 1 72 ? -15.389 -4.141 5.662 1.00 97.94 72 PHE A CA 1
ATOM 534 C C . PHE A 1 72 ? -14.988 -5.047 4.503 1.00 97.94 72 PHE A C 1
ATOM 536 O O . PHE A 1 72 ? -13.937 -4.842 3.899 1.00 97.94 72 PHE A O 1
ATOM 543 N N . ARG A 1 73 ? -15.841 -6.014 4.141 1.00 97.56 73 ARG A N 1
ATOM 544 C CA . ARG A 1 73 ? -15.540 -6.963 3.058 1.00 97.56 73 ARG A CA 1
ATOM 545 C C . ARG A 1 73 ? -15.340 -6.257 1.720 1.00 97.56 73 ARG A C 1
ATOM 547 O O . ARG A 1 73 ? -14.440 -6.630 0.976 1.00 97.56 73 ARG A O 1
ATOM 554 N N . ARG A 1 74 ? -16.123 -5.215 1.421 1.00 97.25 74 ARG A N 1
ATOM 555 C CA . ARG A 1 74 ? -15.952 -4.402 0.205 1.00 97.25 74 ARG A CA 1
ATOM 556 C C . ARG A 1 74 ? -14.625 -3.634 0.204 1.00 97.25 74 ARG A C 1
ATOM 558 O O . ARG A 1 74 ? -13.946 -3.632 -0.818 1.00 97.25 74 ARG A O 1
ATOM 565 N N . VAL A 1 75 ? -14.230 -3.034 1.332 1.00 98.00 75 VAL A N 1
ATOM 566 C CA . VAL A 1 75 ? -12.931 -2.341 1.460 1.00 98.00 75 VAL A CA 1
ATOM 567 C C . VAL A 1 75 ? -11.762 -3.323 1.355 1.00 98.00 75 VAL A C 1
ATOM 569 O O . VAL A 1 75 ? -10.816 -3.060 0.618 1.00 98.00 75 VAL A O 1
ATOM 572 N N . LEU A 1 76 ? -11.840 -4.477 2.023 1.00 98.31 76 LEU A N 1
ATOM 573 C CA . LEU A 1 76 ? -10.823 -5.527 1.940 1.00 98.31 76 LEU A CA 1
ATOM 574 C C . LEU A 1 76 ? -10.692 -6.071 0.511 1.00 98.31 76 LEU A C 1
ATOM 576 O O . LEU A 1 76 ? -9.582 -6.238 0.011 1.00 98.31 76 LEU A O 1
ATOM 580 N N . ASN A 1 77 ? -11.816 -6.312 -0.163 1.00 98.00 77 ASN A N 1
ATOM 581 C CA . ASN A 1 77 ? -11.821 -6.762 -1.550 1.00 98.00 77 ASN A CA 1
ATOM 582 C C . ASN A 1 77 ? -11.197 -5.712 -2.480 1.00 98.00 77 ASN A C 1
ATOM 584 O O . ASN A 1 77 ? -10.362 -6.053 -3.313 1.00 98.00 77 ASN A O 1
ATOM 588 N N . TYR A 1 78 ? -11.534 -4.432 -2.293 1.00 98.12 78 TYR A N 1
ATOM 589 C CA . TYR A 1 78 ? -10.882 -3.339 -3.012 1.00 98.12 78 TYR A CA 1
ATOM 590 C C . TYR A 1 78 ? -9.367 -3.326 -2.768 1.00 98.12 78 TYR A C 1
ATOM 592 O O . TYR A 1 78 ? -8.611 -3.295 -3.733 1.00 98.12 78 TYR A O 1
ATOM 600 N N . ALA A 1 79 ? -8.903 -3.456 -1.519 1.00 98.38 79 ALA A N 1
ATOM 601 C CA . ALA A 1 79 ? -7.473 -3.510 -1.201 1.00 98.38 79 ALA A CA 1
ATOM 602 C C . ALA A 1 79 ? -6.746 -4.655 -1.932 1.00 98.38 79 ALA A C 1
ATOM 604 O O . ALA A 1 79 ? -5.644 -4.467 -2.451 1.00 98.38 79 ALA A O 1
ATOM 605 N N . GLN A 1 80 ? -7.359 -5.841 -2.005 1.00 98.50 80 GLN A N 1
ATOM 606 C CA . GLN A 1 80 ? -6.777 -7.002 -2.686 1.00 98.50 80 GLN A CA 1
ATOM 607 C C . GLN A 1 80 ? -6.784 -6.857 -4.214 1.00 98.50 80 GLN A C 1
ATOM 609 O O . GLN A 1 80 ? -5.772 -7.136 -4.859 1.00 98.50 80 GLN A O 1
ATOM 614 N N . ILE A 1 81 ? -7.886 -6.375 -4.795 1.00 97.81 81 ILE A N 1
ATOM 615 C CA . ILE A 1 81 ? -7.992 -6.118 -6.238 1.00 97.81 81 ILE A CA 1
ATOM 616 C C . ILE A 1 81 ? -6.986 -5.042 -6.652 1.00 97.81 81 ILE A C 1
ATOM 618 O O . ILE A 1 81 ? -6.204 -5.248 -7.577 1.00 97.81 81 ILE A O 1
ATOM 622 N N . GLN A 1 82 ? -6.957 -3.919 -5.938 1.00 98.12 82 GLN A N 1
ATOM 623 C CA . GLN A 1 82 ? -6.068 -2.797 -6.218 1.00 98.12 82 GLN A CA 1
ATOM 624 C C . GLN A 1 82 ? -4.591 -3.204 -6.107 1.00 98.12 82 GLN A C 1
ATOM 626 O O . GLN A 1 82 ? -3.773 -2.800 -6.932 1.00 98.12 82 GLN A O 1
ATOM 631 N N . TYR A 1 83 ? -4.251 -4.076 -5.152 1.00 98.38 83 TYR A N 1
ATOM 632 C CA . TYR A 1 83 ? -2.915 -4.662 -5.040 1.00 98.38 83 TYR A CA 1
ATOM 633 C C . TYR A 1 83 ? -2.533 -5.494 -6.272 1.00 98.38 83 TYR A C 1
ATOM 635 O O . TYR A 1 83 ? -1.426 -5.347 -6.785 1.00 98.38 83 TYR A O 1
ATOM 643 N N . ALA A 1 84 ? -3.448 -6.316 -6.793 1.00 97.75 84 ALA A N 1
ATOM 644 C CA . ALA A 1 84 ? -3.211 -7.077 -8.020 1.00 97.75 84 ALA A CA 1
ATOM 645 C C . ALA A 1 84 ? -3.037 -6.156 -9.244 1.00 97.75 84 ALA A C 1
ATOM 647 O O . ALA A 1 84 ? -2.097 -6.337 -10.017 1.00 97.75 84 ALA A O 1
ATOM 648 N N . TYR A 1 85 ? -3.878 -5.123 -9.386 1.00 96.06 85 TYR A N 1
ATOM 649 C CA . TYR A 1 85 ? -3.733 -4.108 -10.443 1.00 96.06 85 TYR A CA 1
ATOM 650 C C . TYR A 1 85 ? -2.410 -3.340 -10.348 1.00 96.06 85 TYR A C 1
ATOM 652 O O . TYR A 1 85 ? -1.822 -2.998 -11.372 1.00 96.06 85 TYR A O 1
ATOM 660 N N . CYS A 1 86 ? -1.908 -3.124 -9.133 1.00 96.88 86 CYS A N 1
ATOM 661 C CA . CYS A 1 86 ? -0.609 -2.512 -8.869 1.00 96.88 86 CYS A CA 1
ATOM 662 C C . CYS A 1 86 ? 0.541 -3.543 -8.873 1.00 96.88 86 CYS A C 1
ATOM 664 O O . CYS A 1 86 ? 1.533 -3.401 -8.159 1.00 96.88 86 CYS A O 1
ATOM 666 N N . PHE A 1 87 ? 0.399 -4.614 -9.664 1.00 96.00 87 PHE A N 1
ATOM 667 C CA . PHE A 1 87 ? 1.407 -5.655 -9.878 1.00 96.00 87 PHE A CA 1
ATOM 668 C C . PHE A 1 87 ? 1.911 -6.304 -8.579 1.00 96.00 87 PHE A C 1
ATOM 670 O O . PHE A 1 87 ? 3.110 -6.518 -8.389 1.00 96.00 87 PHE A O 1
ATOM 677 N N . TRP A 1 88 ? 0.983 -6.586 -7.658 1.00 97.44 88 TRP A N 1
ATOM 678 C CA . TRP A 1 88 ? 1.259 -7.145 -6.330 1.00 97.44 88 TRP A CA 1
ATOM 679 C C . TRP A 1 88 ? 2.308 -6.337 -5.549 1.00 97.44 88 TRP A C 1
ATOM 681 O O . TRP A 1 88 ? 3.094 -6.895 -4.780 1.00 97.44 88 TRP A O 1
ATOM 691 N N . GLY A 1 89 ? 2.384 -5.022 -5.781 1.00 95.88 89 GLY A N 1
ATOM 692 C CA . GLY A 1 89 ? 3.390 -4.156 -5.165 1.00 95.88 89 GLY A CA 1
ATOM 693 C C . GLY A 1 89 ? 4.834 -4.605 -5.427 1.00 95.88 89 GLY A C 1
ATOM 694 O O . GLY A 1 89 ? 5.726 -4.271 -4.654 1.00 95.88 89 GLY A O 1
ATOM 695 N N . LYS A 1 90 ? 5.079 -5.413 -6.470 1.00 95.44 90 LYS A N 1
ATOM 696 C CA . LYS A 1 90 ? 6.411 -5.951 -6.791 1.00 95.44 90 LYS A CA 1
ATOM 697 C C . LYS A 1 90 ? 7.220 -5.038 -7.697 1.00 95.44 90 LYS A C 1
ATOM 699 O O . LYS A 1 90 ? 8.420 -5.258 -7.844 1.00 95.44 90 LYS A O 1
ATOM 704 N N . MET A 1 91 ? 6.587 -4.040 -8.314 1.00 95.31 91 MET A N 1
ATOM 705 C CA . MET A 1 91 ? 7.320 -3.077 -9.123 1.00 95.31 91 MET A CA 1
ATOM 706 C C . MET A 1 91 ? 8.199 -2.200 -8.211 1.00 95.31 91 MET A C 1
ATOM 708 O O . MET A 1 91 ? 7.675 -1.605 -7.264 1.00 95.31 91 MET A O 1
ATOM 712 N N . PRO A 1 92 ? 9.515 -2.098 -8.470 1.00 93.44 92 PRO A N 1
ATOM 713 C CA . PRO A 1 92 ? 10.398 -1.303 -7.632 1.00 93.44 92 PRO A CA 1
ATOM 714 C C . PRO A 1 92 ? 10.027 0.179 -7.665 1.00 93.44 92 PRO A C 1
ATOM 716 O O . PRO A 1 92 ? 9.551 0.701 -8.676 1.00 93.44 92 PRO A O 1
ATOM 719 N N . GLY A 1 93 ? 10.257 0.852 -6.539 1.00 94.31 93 GLY A N 1
ATOM 720 C CA . GLY A 1 93 ? 9.957 2.272 -6.375 1.00 94.31 93 GLY A CA 1
ATOM 721 C C . GLY A 1 93 ? 8.482 2.587 -6.126 1.00 94.31 93 GLY A C 1
ATOM 722 O O . GLY A 1 93 ? 8.187 3.704 -5.741 1.00 94.31 93 GLY A O 1
ATOM 723 N N . GLY A 1 94 ? 7.550 1.631 -6.253 1.00 95.12 94 GLY A N 1
ATOM 724 C CA . GLY A 1 94 ? 6.116 1.913 -6.079 1.00 95.12 94 GLY A CA 1
ATOM 725 C C . GLY A 1 94 ? 5.750 2.546 -4.727 1.00 95.12 94 GLY A C 1
ATOM 726 O O . GLY A 1 94 ? 4.797 3.306 -4.652 1.00 95.12 94 GLY A O 1
ATOM 727 N N . VAL A 1 95 ? 6.524 2.276 -3.671 1.00 96.88 95 VAL A N 1
ATOM 728 C CA . VAL A 1 95 ? 6.365 2.925 -2.356 1.00 96.88 95 VAL A CA 1
ATOM 729 C C . VAL A 1 95 ? 7.476 3.931 -2.070 1.00 96.88 95 VAL A C 1
ATOM 731 O O . VAL A 1 95 ? 7.208 4.966 -1.487 1.00 96.88 95 VAL A O 1
ATOM 734 N N . THR A 1 96 ? 8.716 3.632 -2.454 1.00 95.06 96 THR A N 1
ATOM 735 C CA . THR A 1 96 ? 9.903 4.393 -2.029 1.00 95.06 96 THR A CA 1
ATOM 736 C C . THR A 1 96 ? 10.321 5.502 -2.993 1.00 95.06 96 THR A C 1
ATOM 738 O O . THR A 1 96 ? 11.282 6.208 -2.707 1.00 95.06 96 THR A O 1
ATOM 741 N N . ASP A 1 97 ? 9.679 5.602 -4.155 1.00 95.12 97 ASP A N 1
ATOM 742 C CA . ASP A 1 97 ? 9.966 6.592 -5.191 1.00 95.12 97 ASP A CA 1
ATOM 743 C C . ASP A 1 97 ? 8.657 7.260 -5.635 1.00 95.12 97 ASP A C 1
ATOM 745 O O . ASP A 1 97 ? 7.760 6.626 -6.198 1.00 95.12 97 ASP A O 1
ATOM 749 N N . GLU A 1 98 ? 8.542 8.556 -5.364 1.00 94.44 98 GLU A N 1
ATOM 750 C CA . GLU A 1 98 ? 7.374 9.374 -5.707 1.00 94.44 98 GLU A CA 1
ATOM 751 C C . GLU A 1 98 ? 7.187 9.517 -7.224 1.00 94.44 98 GLU A C 1
ATOM 753 O O . GLU A 1 98 ? 6.060 9.634 -7.702 1.00 94.44 98 GLU A O 1
ATOM 758 N N . ALA A 1 99 ? 8.272 9.435 -8.000 1.00 94.19 99 ALA A N 1
ATOM 759 C CA . ALA A 1 99 ? 8.225 9.501 -9.457 1.00 94.19 99 ALA A CA 1
ATOM 760 C C . ALA A 1 99 ? 7.847 8.157 -10.101 1.00 94.19 99 ALA A C 1
ATOM 762 O O . ALA A 1 99 ? 7.669 8.082 -11.322 1.00 94.19 99 ALA A O 1
ATOM 763 N N . SER A 1 100 ? 7.714 7.088 -9.308 1.00 96.19 100 SER A N 1
ATOM 764 C CA . SER A 1 100 ? 7.366 5.775 -9.832 1.00 96.19 100 SER A CA 1
ATOM 765 C C . SER A 1 100 ? 5.997 5.808 -10.526 1.00 96.19 100 SER A C 1
ATOM 767 O O . SER A 1 100 ? 5.009 6.254 -9.935 1.00 96.19 100 SER A O 1
ATOM 769 N N . PRO A 1 101 ? 5.860 5.217 -11.727 1.00 96.56 101 PRO A N 1
ATOM 770 C CA . PRO A 1 101 ? 4.565 5.050 -12.391 1.00 96.56 101 PRO A CA 1
ATOM 771 C C . PRO A 1 101 ? 3.553 4.208 -11.598 1.00 96.56 101 PRO A C 1
ATOM 773 O O . PRO A 1 101 ? 2.384 4.119 -11.968 1.00 96.56 101 PRO A O 1
ATOM 776 N N . PHE A 1 102 ? 4.012 3.548 -10.532 1.00 97.50 102 PHE A N 1
ATOM 777 C CA . PHE A 1 102 ? 3.228 2.691 -9.648 1.00 97.50 102 PHE A CA 1
ATOM 778 C C . PHE A 1 102 ? 2.935 3.357 -8.295 1.00 97.50 102 PHE A C 1
ATOM 780 O O . PHE A 1 102 ? 2.335 2.721 -7.427 1.00 97.50 102 PHE A O 1
ATOM 787 N N . ASN A 1 103 ? 3.344 4.615 -8.100 1.00 97.19 103 ASN A N 1
ATOM 788 C CA . ASN A 1 103 ? 3.194 5.313 -6.829 1.00 97.19 103 ASN A CA 1
ATOM 789 C C . ASN A 1 103 ? 1.715 5.540 -6.461 1.00 97.19 103 ASN A C 1
ATOM 791 O O . ASN A 1 103 ? 1.263 5.080 -5.413 1.00 97.19 103 ASN A O 1
ATOM 795 N N . GLU A 1 104 ? 0.918 6.108 -7.371 1.00 97.06 104 GLU A N 1
ATOM 796 C CA . GLU A 1 104 ? -0.513 6.372 -7.140 1.00 97.06 104 GLU A CA 1
ATOM 797 C C . GLU A 1 104 ? -1.311 5.087 -6.853 1.00 97.06 104 GLU A C 1
ATOM 799 O O . GLU A 1 104 ? -2.087 5.013 -5.897 1.00 97.06 104 GLU A O 1
ATOM 804 N N . CYS A 1 105 ? -1.090 4.017 -7.632 1.00 97.38 105 CYS A N 1
ATOM 805 C CA . CYS A 1 105 ? -1.761 2.741 -7.365 1.00 97.38 105 CYS A CA 1
ATOM 806 C C . CYS A 1 105 ? -1.314 2.117 -6.037 1.00 97.38 105 CYS A C 1
ATOM 808 O O . CYS A 1 105 ? -2.092 1.374 -5.429 1.00 97.38 105 CYS A O 1
ATOM 810 N N . SER A 1 106 ? -0.100 2.439 -5.572 1.00 98.31 106 SER A N 1
ATOM 811 C CA . SER A 1 106 ? 0.402 2.018 -4.266 1.00 98.31 106 SER A CA 1
ATOM 812 C C . SER A 1 106 ? -0.261 2.764 -3.120 1.00 98.31 106 SER A C 1
ATOM 814 O O . SER A 1 106 ? -0.671 2.117 -2.155 1.00 98.31 106 SER A O 1
ATOM 816 N N . HIS A 1 107 ? -0.480 4.076 -3.261 1.00 98.38 107 HIS A N 1
ATOM 817 C CA . HIS A 1 107 ? -1.331 4.831 -2.340 1.00 98.38 107 HIS A CA 1
ATOM 818 C C . HIS A 1 107 ? -2.710 4.175 -2.234 1.00 98.38 107 HIS A C 1
ATOM 820 O O . HIS A 1 107 ? -3.169 3.888 -1.132 1.00 98.38 107 HIS A O 1
ATOM 826 N N . ALA A 1 108 ? -3.331 3.836 -3.366 1.00 98.12 108 ALA A N 1
ATOM 827 C CA . ALA A 1 108 ? -4.680 3.285 -3.394 1.00 98.12 108 ALA A CA 1
ATOM 828 C C . ALA A 1 108 ? -4.829 1.961 -2.611 1.00 98.12 108 ALA A C 1
ATOM 830 O O . ALA A 1 108 ? -5.739 1.835 -1.783 1.00 98.12 108 ALA A O 1
ATOM 831 N N . TYR A 1 109 ? -3.950 0.966 -2.825 1.00 98.50 109 TYR A N 1
ATOM 832 C CA . TYR A 1 109 ? -4.073 -0.312 -2.103 1.00 98.50 109 TYR A CA 1
ATOM 833 C C . TYR A 1 109 ? -3.609 -0.215 -0.643 1.00 98.50 109 TYR A C 1
ATOM 835 O O . TYR A 1 109 ? -4.168 -0.910 0.212 1.00 98.50 109 TYR A O 1
ATOM 843 N N . LEU A 1 110 ? -2.615 0.624 -0.326 1.00 98.69 110 LEU A N 1
ATOM 844 C CA . LEU A 1 110 ? -2.136 0.797 1.050 1.00 98.69 110 LEU A CA 1
ATOM 845 C C . LEU A 1 110 ? -3.122 1.604 1.895 1.00 98.69 110 LEU A C 1
ATOM 847 O O . LEU A 1 110 ? -3.389 1.217 3.032 1.00 98.69 110 LEU A O 1
ATOM 851 N N . ALA A 1 111 ? -3.749 2.634 1.325 1.00 98.62 111 ALA A N 1
ATOM 852 C CA . ALA A 1 111 ? -4.857 3.360 1.940 1.00 98.62 111 ALA A CA 1
ATOM 853 C C . ALA A 1 111 ? -6.028 2.424 2.262 1.00 98.62 111 ALA A C 1
ATOM 855 O O . ALA A 1 111 ? -6.543 2.412 3.380 1.00 98.62 111 ALA A O 1
ATOM 856 N N . ALA A 1 112 ? -6.411 1.563 1.315 1.00 98.56 112 ALA A N 1
ATOM 857 C CA . ALA A 1 112 ? -7.463 0.574 1.534 1.00 98.56 112 ALA A CA 1
ATOM 858 C C . ALA A 1 112 ? -7.088 -0.461 2.605 1.00 98.56 112 ALA A C 1
ATOM 860 O O . ALA A 1 112 ? -7.921 -0.827 3.434 1.00 98.56 112 ALA A O 1
ATOM 861 N N . THR A 1 113 ? -5.827 -0.898 2.625 1.00 98.81 113 THR A N 1
ATOM 862 C CA . THR A 1 113 ? -5.298 -1.802 3.658 1.00 98.81 113 THR A CA 1
ATOM 863 C C . THR A 1 113 ? -5.353 -1.141 5.040 1.00 98.81 113 THR A C 1
ATOM 865 O O . THR A 1 113 ? -5.807 -1.763 5.999 1.00 98.81 113 THR A O 1
ATOM 868 N N . LYS A 1 114 ? -4.977 0.142 5.145 1.00 98.75 114 LYS A N 1
ATOM 869 C CA . LYS A 1 114 ? -5.087 0.949 6.371 1.00 98.75 114 LYS A CA 1
ATOM 870 C C . LYS A 1 114 ? -6.543 1.074 6.815 1.00 98.75 114 LYS A C 1
ATOM 872 O O . LYS A 1 114 ? -6.858 0.826 7.975 1.00 98.75 114 LYS A O 1
ATOM 877 N N . ALA A 1 115 ? -7.451 1.380 5.893 1.00 98.56 115 ALA A N 1
ATOM 878 C CA . ALA A 1 115 ? -8.879 1.470 6.182 1.00 98.56 115 ALA A CA 1
ATOM 879 C C . ALA A 1 115 ? -9.477 0.131 6.655 1.00 98.56 115 ALA A C 1
ATOM 881 O O . ALA A 1 115 ? -10.372 0.126 7.501 1.00 98.56 115 ALA A O 1
ATOM 882 N N . ALA A 1 116 ? -9.000 -1.004 6.135 1.00 98.50 116 ALA A N 1
ATOM 883 C CA . ALA A 1 116 ? -9.394 -2.328 6.613 1.00 98.50 116 ALA A CA 1
ATOM 884 C C . ALA A 1 116 ? -8.857 -2.603 8.029 1.00 98.50 116 ALA A C 1
ATOM 886 O O . ALA A 1 116 ? -9.619 -3.046 8.886 1.00 98.50 116 ALA A O 1
ATOM 887 N N . LEU A 1 117 ? -7.586 -2.282 8.301 1.00 98.75 117 LEU A N 1
ATOM 888 C CA . LEU A 1 117 ? -6.986 -2.409 9.634 1.00 98.75 117 LEU A CA 1
ATOM 889 C C . LEU A 1 117 ? -7.753 -1.600 10.687 1.00 98.75 117 LEU A C 1
ATOM 891 O O . LEU A 1 117 ? -8.092 -2.122 11.747 1.00 98.75 117 LEU A O 1
ATOM 895 N N . LEU A 1 118 ? -8.063 -0.338 10.383 1.00 98.56 118 LEU A N 1
ATOM 896 C CA . LEU A 1 118 ? -8.793 0.531 11.306 1.00 98.56 118 LEU A CA 1
ATOM 897 C C . LEU A 1 118 ? -10.220 0.034 11.566 1.00 98.56 118 LEU A C 1
ATOM 899 O O . LEU A 1 118 ? -10.685 0.137 12.694 1.00 98.56 118 LEU A O 1
ATOM 903 N N . GLN A 1 119 ? -10.882 -0.572 10.575 1.00 98.31 119 GLN A N 1
ATOM 904 C CA . GLN A 1 119 ? -12.172 -1.236 10.790 1.00 98.31 119 GLN A CA 1
ATOM 905 C C . GLN A 1 119 ? -12.046 -2.479 11.680 1.00 98.31 119 GLN A C 1
ATOM 907 O O . GLN A 1 119 ? -12.889 -2.673 12.547 1.00 98.31 119 GLN A O 1
ATOM 912 N N . MET A 1 120 ? -11.001 -3.303 11.522 1.00 98.62 120 MET A N 1
ATOM 913 C CA . MET A 1 120 ? -10.772 -4.455 12.415 1.00 98.62 120 MET A CA 1
ATOM 914 C C . MET A 1 120 ? -10.510 -4.031 13.861 1.00 98.62 120 MET A C 1
ATOM 916 O O . MET A 1 120 ? -10.886 -4.748 14.781 1.00 98.62 120 MET A O 1
ATOM 920 N N . ARG A 1 121 ? -9.935 -2.841 14.081 1.00 97.94 121 ARG A N 1
ATOM 921 C CA . ARG A 1 121 ? -9.777 -2.262 15.425 1.00 97.94 121 ARG A CA 1
ATOM 922 C C . ARG A 1 121 ? -11.119 -2.008 16.126 1.00 97.94 121 ARG A C 1
ATOM 924 O O . ARG A 1 121 ? -11.160 -1.930 17.348 1.00 97.94 121 ARG A O 1
ATOM 931 N N . GLU A 1 122 ? -12.205 -1.895 15.367 1.00 97.12 122 GLU A N 1
ATOM 932 C CA . GLU A 1 122 ? -13.571 -1.716 15.871 1.00 97.12 122 GLU A CA 1
ATOM 933 C C . GLU A 1 122 ? -14.356 -3.042 15.951 1.00 97.12 122 GLU A C 1
ATOM 935 O O . GLU A 1 122 ? -15.486 -3.059 16.441 1.00 97.12 122 GLU A O 1
ATOM 940 N N . MET A 1 123 ? -13.780 -4.163 15.497 1.00 97.56 123 MET A N 1
ATOM 941 C CA . MET A 1 123 ? -14.410 -5.487 15.557 1.00 97.56 123 MET A CA 1
ATOM 942 C C . MET A 1 123 ? -14.055 -6.190 16.875 1.00 97.56 123 MET A C 1
ATOM 944 O O . MET A 1 123 ? -12.871 -6.359 17.153 1.00 97.56 123 MET A O 1
ATOM 948 N N . PRO A 1 124 ? -15.024 -6.635 17.699 1.00 97.06 124 PRO A N 1
ATOM 949 C CA . PRO A 1 124 ? -14.744 -7.107 19.058 1.00 97.06 124 PRO A CA 1
ATOM 950 C C . PRO A 1 124 ? -13.698 -8.225 19.171 1.00 97.06 124 PRO A C 1
ATOM 952 O O . PRO A 1 124 ? -12.891 -8.204 20.100 1.00 97.06 124 PRO A O 1
ATOM 955 N N . ARG A 1 125 ? -13.697 -9.197 18.250 1.00 97.06 125 ARG A N 1
ATOM 956 C CA . ARG A 1 125 ? -12.747 -10.322 18.277 1.00 97.06 125 ARG A CA 1
ATOM 957 C C . ARG A 1 125 ? -11.369 -9.969 17.727 1.00 97.06 125 ARG A C 1
ATOM 959 O O . ARG A 1 125 ? -10.375 -10.521 18.188 1.00 97.06 125 ARG A O 1
ATOM 966 N N . GLU A 1 126 ? -11.296 -9.062 16.762 1.00 98.19 126 GLU A N 1
ATOM 967 C CA . GLU A 1 126 ? -10.063 -8.692 16.065 1.00 98.19 126 GLU A CA 1
ATOM 968 C C . GLU A 1 126 ? -9.401 -7.438 16.662 1.00 98.19 126 GLU A C 1
ATOM 970 O O . GLU A 1 126 ? -8.221 -7.193 16.406 1.00 98.19 126 GLU A O 1
ATOM 975 N N . ALA A 1 127 ? -10.120 -6.677 17.496 1.00 98.19 127 ALA A N 1
ATOM 976 C CA . ALA A 1 127 ? -9.707 -5.372 18.008 1.00 98.19 127 ALA A CA 1
ATOM 977 C C . ALA A 1 127 ? -8.341 -5.387 18.696 1.00 98.19 127 ALA A C 1
ATOM 979 O O . ALA A 1 127 ? -7.536 -4.489 18.460 1.00 98.19 127 ALA A O 1
ATOM 980 N N . ALA A 1 128 ? -8.063 -6.405 19.516 1.00 98.38 128 ALA A N 1
ATOM 981 C CA . ALA A 1 128 ? -6.781 -6.528 20.207 1.00 98.38 128 ALA A CA 1
ATOM 982 C C . ALA A 1 128 ? -5.623 -6.715 19.211 1.00 98.38 128 ALA A C 1
ATOM 984 O O . ALA A 1 128 ? -4.684 -5.925 19.197 1.00 98.38 128 ALA A O 1
ATOM 985 N N . ALA A 1 129 ? -5.735 -7.695 18.309 1.00 98.38 129 ALA A N 1
ATOM 986 C CA . ALA A 1 129 ? -4.701 -7.979 17.314 1.00 98.38 129 ALA A CA 1
ATOM 987 C C . ALA A 1 129 ? -4.508 -6.821 16.317 1.00 98.38 129 ALA A C 1
ATOM 989 O O . ALA A 1 129 ? -3.381 -6.490 15.948 1.00 98.38 129 ALA A O 1
ATOM 990 N N . ALA A 1 130 ? -5.598 -6.174 15.895 1.00 98.62 130 ALA A N 1
ATOM 991 C CA . ALA A 1 130 ? -5.542 -4.981 15.058 1.00 98.62 130 ALA A CA 1
ATOM 992 C C . ALA A 1 130 ? -4.902 -3.800 15.806 1.00 98.62 130 ALA A C 1
ATOM 994 O O . ALA A 1 130 ? -4.091 -3.076 15.229 1.00 98.62 130 ALA A O 1
ATOM 995 N N . GLY A 1 131 ? -5.227 -3.627 17.090 1.00 98.69 131 GLY A N 1
ATOM 996 C CA . GLY A 1 131 ? -4.637 -2.622 17.971 1.00 98.69 131 GLY A CA 1
ATOM 997 C C . GLY A 1 131 ? -3.121 -2.764 18.084 1.00 98.69 131 GLY A C 1
ATOM 998 O O . GLY A 1 131 ? -2.413 -1.782 17.880 1.00 98.69 131 GLY A O 1
ATOM 999 N N . ASP A 1 132 ? -2.621 -3.983 18.287 1.00 98.69 132 ASP A N 1
ATOM 1000 C CA . ASP A 1 132 ? -1.181 -4.259 18.366 1.00 98.69 132 ASP A CA 1
ATOM 1001 C C . ASP A 1 132 ? -0.444 -3.895 17.066 1.00 98.69 132 ASP A C 1
ATOM 1003 O O . ASP A 1 132 ? 0.66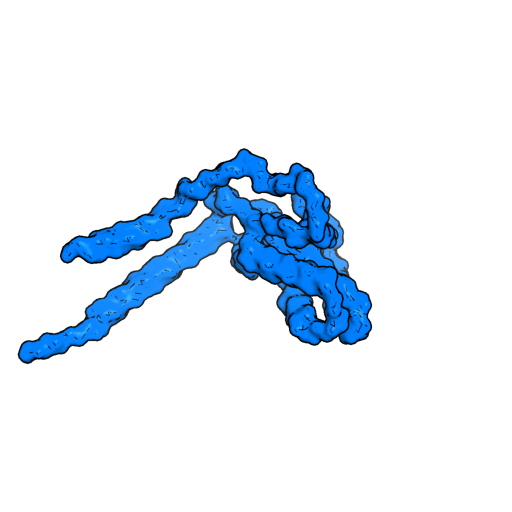0 -3.335 17.091 1.00 98.69 132 ASP A O 1
ATOM 1007 N N . ILE A 1 133 ? -1.057 -4.181 15.909 1.00 98.69 133 ILE A N 1
ATOM 1008 C CA . ILE A 1 133 ? -0.515 -3.786 14.603 1.00 98.69 133 ILE A CA 1
ATOM 1009 C C . ILE A 1 133 ? -0.486 -2.259 14.478 1.00 98.69 133 ILE A C 1
ATOM 1011 O O . ILE A 1 133 ? 0.547 -1.711 14.096 1.00 98.69 133 ILE A O 1
ATOM 1015 N N . VAL A 1 134 ? -1.576 -1.570 14.832 1.00 98.69 134 VAL A N 1
ATOM 1016 C CA . VAL A 1 134 ? -1.640 -0.099 14.801 1.00 98.69 134 VAL A CA 1
ATOM 1017 C C . VAL A 1 134 ? -0.577 0.515 15.710 1.00 98.69 134 VAL A C 1
ATOM 1019 O O . VAL A 1 134 ? 0.184 1.360 15.254 1.00 98.69 134 VAL A O 1
ATOM 1022 N N . SER A 1 135 ? -0.439 0.046 16.952 1.00 98.50 135 SER A N 1
ATOM 1023 C CA . SER A 1 135 ? 0.588 0.545 17.874 1.00 98.50 135 SER A CA 1
ATOM 1024 C C . SER A 1 135 ? 2.008 0.332 17.348 1.00 98.50 135 SER A C 1
ATOM 1026 O O . SER A 1 135 ? 2.863 1.201 17.513 1.00 98.50 135 SER A O 1
ATOM 1028 N N . SER A 1 136 ? 2.265 -0.795 16.681 1.00 98.56 136 SER A N 1
ATOM 1029 C CA . SER A 1 136 ? 3.566 -1.067 16.058 1.00 98.56 136 SER A CA 1
ATOM 1030 C C . SER A 1 136 ? 3.847 -0.123 14.882 1.00 98.56 136 SER A C 1
ATOM 1032 O O . SER A 1 136 ? 4.974 0.353 14.720 1.00 98.56 136 SER A O 1
ATOM 1034 N N . ILE A 1 137 ? 2.821 0.174 14.078 1.00 98.50 137 ILE A N 1
ATOM 1035 C CA . ILE A 1 137 ? 2.897 1.144 12.982 1.00 98.50 137 ILE A CA 1
ATOM 1036 C C . ILE A 1 137 ? 3.168 2.547 13.532 1.00 98.50 137 ILE A C 1
ATOM 1038 O O . ILE A 1 137 ? 4.128 3.179 13.099 1.00 98.50 137 ILE A O 1
ATOM 1042 N N . ASP A 1 138 ? 2.396 3.002 14.519 1.00 98.19 138 ASP A N 1
ATOM 1043 C CA . ASP A 1 138 ? 2.535 4.332 15.124 1.00 98.19 138 ASP A CA 1
ATOM 1044 C C . ASP A 1 138 ? 3.919 4.521 15.762 1.00 98.19 138 ASP A C 1
ATOM 1046 O O . ASP A 1 138 ? 4.578 5.543 15.553 1.00 98.19 138 ASP A O 1
ATOM 1050 N N . ALA A 1 139 ? 4.416 3.508 16.479 1.00 98.31 139 ALA A N 1
ATOM 1051 C CA . ALA A 1 139 ? 5.768 3.526 17.027 1.00 98.31 139 ALA A CA 1
ATOM 1052 C C . ALA A 1 139 ? 6.826 3.657 15.919 1.00 98.31 139 ALA A C 1
ATOM 1054 O O . ALA A 1 139 ? 7.743 4.471 16.034 1.00 98.31 139 ALA A O 1
ATOM 1055 N N . GLY A 1 140 ? 6.690 2.906 14.821 1.00 98.06 140 GLY A N 1
ATOM 1056 C CA . GLY A 1 140 ? 7.601 3.005 13.679 1.00 98.06 140 GLY A CA 1
ATOM 1057 C C . GLY A 1 140 ? 7.518 4.348 12.945 1.00 98.06 140 GLY A C 1
ATOM 1058 O O . GLY A 1 140 ? 8.552 4.888 12.551 1.00 98.06 140 GLY A O 1
ATOM 1059 N N . MET A 1 141 ? 6.322 4.933 12.826 1.00 98.12 141 MET A N 1
ATOM 1060 C CA . MET A 1 141 ? 6.128 6.280 12.278 1.00 98.12 141 MET A CA 1
ATOM 1061 C C . MET A 1 141 ? 6.913 7.324 13.078 1.00 98.12 141 MET A C 1
ATOM 1063 O O . MET A 1 141 ? 7.615 8.147 12.486 1.00 98.12 141 MET A O 1
ATOM 1067 N N . VAL A 1 142 ? 6.827 7.273 14.412 1.00 97.94 142 VAL A N 1
ATOM 1068 C CA . VAL A 1 142 ? 7.523 8.206 15.314 1.00 97.94 142 VAL A CA 1
ATOM 1069 C C . VAL A 1 142 ? 9.031 7.978 15.288 1.00 97.94 142 VAL A C 1
ATOM 1071 O O . VAL A 1 142 ? 9.787 8.919 15.060 1.00 97.94 142 VAL A O 1
ATOM 1074 N N . LEU A 1 143 ? 9.478 6.733 15.476 1.00 97.81 143 LEU A N 1
ATOM 1075 C CA . LEU A 1 143 ? 10.904 6.402 15.577 1.00 97.81 143 LEU A CA 1
ATOM 1076 C C . LEU A 1 143 ? 11.684 6.737 14.303 1.00 97.81 143 LEU A C 1
ATOM 1078 O O . LEU A 1 143 ? 12.875 7.027 14.376 1.00 97.81 143 LEU A O 1
ATOM 1082 N N . ARG A 1 144 ? 11.020 6.708 13.143 1.00 97.12 144 ARG A N 1
ATOM 1083 C CA . ARG A 1 144 ? 11.633 7.008 11.842 1.00 97.12 144 ARG A CA 1
ATOM 1084 C C . ARG A 1 144 ? 11.283 8.400 11.305 1.00 97.12 144 ARG A C 1
ATOM 1086 O O . ARG A 1 144 ? 11.675 8.718 10.190 1.00 97.12 144 ARG A O 1
ATOM 1093 N N . GLY A 1 145 ? 10.552 9.221 12.066 1.00 96.56 145 GLY A N 1
ATOM 1094 C CA . GLY A 1 145 ? 10.221 10.598 11.681 1.00 96.56 145 GLY A CA 1
ATOM 1095 C C . GLY A 1 145 ? 9.357 10.722 10.419 1.00 96.56 145 GLY A C 1
ATOM 1096 O O . GLY A 1 145 ? 9.526 11.663 9.650 1.00 96.56 145 GLY A O 1
ATOM 1097 N N . LEU A 1 146 ? 8.436 9.785 10.181 1.00 96.12 146 LEU A N 1
ATOM 1098 C CA . LEU A 1 146 ? 7.698 9.690 8.911 1.00 96.12 146 LEU A CA 1
ATOM 1099 C C . LEU A 1 146 ? 6.442 10.562 8.832 1.00 96.12 146 LEU A C 1
ATOM 1101 O O . LEU A 1 146 ? 5.844 10.676 7.766 1.00 96.12 146 LEU A O 1
ATOM 1105 N N . ALA A 1 147 ? 6.014 11.154 9.947 1.00 91.56 147 ALA A N 1
ATOM 1106 C CA . ALA A 1 147 ? 4.711 11.812 10.059 1.00 91.56 147 ALA A CA 1
ATOM 1107 C C . ALA A 1 147 ? 4.493 12.966 9.060 1.00 91.56 147 ALA A C 1
ATOM 1109 O O . ALA A 1 147 ? 3.352 13.265 8.725 1.00 91.56 147 ALA A O 1
ATOM 1110 N N . LEU A 1 148 ? 5.570 13.602 8.587 1.00 92.50 148 LEU A N 1
ATOM 1111 C CA . LEU A 1 148 ? 5.520 14.756 7.680 1.00 92.50 148 LEU A CA 1
ATOM 1112 C C . LEU A 1 148 ? 5.965 14.431 6.247 1.00 92.50 148 LEU A C 1
ATOM 1114 O O . LEU A 1 148 ? 6.046 15.331 5.413 1.00 92.50 148 LEU A O 1
ATOM 1118 N N . ILE A 1 149 ? 6.256 13.162 5.949 1.00 93.12 149 ILE A N 1
ATOM 1119 C CA . ILE A 1 149 ? 6.638 12.749 4.600 1.00 93.12 149 ILE A CA 1
ATOM 1120 C C . ILE A 1 149 ? 5.371 12.641 3.752 1.00 93.12 149 ILE A C 1
ATOM 1122 O O . ILE A 1 149 ? 4.495 11.806 3.999 1.00 93.12 149 ILE A O 1
ATOM 1126 N N . THR A 1 150 ? 5.269 13.516 2.757 1.00 93.50 150 THR A N 1
ATOM 1127 C CA . THR A 1 150 ? 4.117 13.642 1.863 1.00 93.50 150 THR A CA 1
ATOM 1128 C C . THR A 1 150 ? 4.580 13.733 0.415 1.00 93.50 150 THR A C 1
ATOM 1130 O O . THR A 1 150 ? 5.711 14.128 0.166 1.00 93.50 150 THR A O 1
ATOM 1133 N N . CYS A 1 151 ? 3.699 13.377 -0.516 1.00 93.50 151 CYS A N 1
ATOM 1134 C CA . CYS A 1 151 ? 3.907 13.518 -1.951 1.00 93.50 151 CYS A CA 1
ATOM 1135 C C . CYS A 1 151 ? 2.586 13.944 -2.616 1.00 93.50 151 CYS A C 1
ATOM 1137 O O . CYS A 1 151 ? 1.583 14.142 -1.921 1.00 93.50 151 CYS A O 1
ATOM 1139 N N . GLU A 1 152 ? 2.572 14.055 -3.946 1.00 90.94 152 GLU A N 1
ATOM 1140 C CA . GLU A 1 152 ? 1.417 14.497 -4.746 1.00 90.94 152 GLU A CA 1
ATOM 1141 C C . GLU A 1 152 ? 0.105 13.769 -4.394 1.00 90.94 152 GLU A C 1
ATOM 1143 O O . GLU A 1 152 ? -0.943 14.403 -4.305 1.00 90.94 152 GLU A O 1
ATOM 1148 N N . PHE A 1 153 ? 0.161 12.465 -4.103 1.00 91.25 153 PHE A N 1
ATOM 1149 C CA . PHE A 1 153 ? -1.025 11.645 -3.822 1.00 91.25 153 PHE A CA 1
ATOM 1150 C C . PHE A 1 153 ? -1.378 11.516 -2.335 1.00 91.25 153 PHE A C 1
ATOM 1152 O O . PHE A 1 153 ? -2.358 10.857 -1.989 1.00 91.25 153 PHE A O 1
ATOM 1159 N N . SER A 1 154 ? -0.611 12.130 -1.429 1.00 87.31 154 SER A N 1
ATOM 1160 C CA . SER A 1 154 ? -0.869 12.025 0.016 1.00 87.31 154 SER A CA 1
ATOM 1161 C C . SER A 1 154 ? -2.177 12.685 0.461 1.00 87.31 154 SER A C 1
ATOM 1163 O O . SER A 1 154 ? -2.675 12.340 1.527 1.00 87.31 154 SER A O 1
ATOM 1165 N N . GLY A 1 155 ? -2.699 13.632 -0.325 1.00 85.06 155 GLY A N 1
ATOM 1166 C CA . GLY A 1 155 ? -3.973 14.322 -0.084 1.00 85.06 155 GLY A CA 1
ATOM 1167 C C . GLY A 1 155 ? -5.133 13.802 -0.940 1.00 85.06 155 GLY A C 1
ATOM 1168 O O . GLY A 1 155 ? -6.142 14.488 -1.103 1.00 85.06 155 GLY A O 1
ATOM 1169 N N . GLU A 1 156 ? -4.955 12.650 -1.592 1.00 85.50 156 GLU A N 1
ATOM 1170 C CA . GLU A 1 156 ? -5.941 12.082 -2.507 1.00 85.50 156 GLU A CA 1
ATOM 1171 C C . GLU A 1 156 ? -6.736 10.975 -1.811 1.00 85.50 156 GLU A C 1
ATOM 1173 O O . GLU A 1 156 ? -6.196 9.965 -1.349 1.00 85.50 156 GLU A O 1
ATOM 1178 N N . ALA A 1 157 ? -8.057 11.150 -1.763 1.00 90.38 157 ALA A N 1
ATOM 1179 C CA . ALA A 1 157 ? -8.974 10.111 -1.321 1.00 90.38 157 ALA A CA 1
ATOM 1180 C C . ALA A 1 157 ? -9.294 9.147 -2.471 1.00 90.38 157 ALA A C 1
ATOM 1182 O O . ALA A 1 157 ? -9.437 9.542 -3.628 1.00 90.38 157 ALA A O 1
ATOM 1183 N N . PHE A 1 158 ? -9.495 7.875 -2.134 1.00 94.75 158 PHE A N 1
ATOM 1184 C CA . PHE A 1 158 ? -9.836 6.830 -3.096 1.00 94.75 158 PHE A CA 1
ATOM 1185 C C . PHE A 1 158 ? -11.284 6.367 -2.919 1.00 94.75 158 PHE A C 1
ATOM 1187 O O . PHE A 1 158 ? -11.940 6.641 -1.911 1.00 94.75 158 PHE A O 1
ATOM 1194 N N . ASN A 1 159 ? -11.809 5.625 -3.892 1.00 95.31 159 ASN A N 1
ATOM 1195 C CA . ASN A 1 159 ? -13.147 5.056 -3.808 1.00 95.31 159 ASN A CA 1
ATOM 1196 C C . ASN A 1 159 ? -13.154 3.624 -4.342 1.00 95.31 159 ASN A C 1
ATOM 1198 O O . ASN A 1 159 ? -12.600 3.345 -5.396 1.00 95.31 159 ASN A O 1
ATOM 1202 N N . THR A 1 160 ? -13.838 2.717 -3.641 1.00 94.75 160 THR A N 1
ATOM 1203 C CA . THR A 1 160 ? -13.962 1.306 -4.064 1.00 94.75 160 THR A CA 1
ATOM 1204 C C . THR A 1 160 ? -14.666 1.096 -5.415 1.00 94.75 160 THR A C 1
ATOM 1206 O O . THR A 1 160 ? -14.659 -0.019 -5.930 1.00 94.75 160 THR A O 1
ATOM 1209 N N . ALA A 1 161 ? -15.324 2.124 -5.964 1.00 92.62 161 ALA A N 1
ATOM 1210 C CA . ALA A 1 161 ? -15.920 2.094 -7.299 1.00 92.62 161 ALA A CA 1
ATOM 1211 C C . ALA A 1 161 ? -14.903 2.357 -8.424 1.00 92.62 161 ALA A C 1
ATOM 1213 O O . ALA A 1 161 ? -15.211 2.098 -9.586 1.00 92.62 161 ALA A O 1
ATOM 1214 N N . ASP A 1 162 ? -13.714 2.852 -8.085 1.00 91.38 162 ASP A N 1
ATOM 1215 C CA . ASP A 1 162 ? -12.660 3.208 -9.026 1.00 91.38 162 ASP A CA 1
ATOM 1216 C C . ASP A 1 162 ? -11.498 2.212 -8.921 1.00 91.38 162 ASP A C 1
ATOM 1218 O O . ASP A 1 162 ? -11.284 1.592 -7.885 1.00 91.38 162 ASP A O 1
ATOM 1222 N N . VAL A 1 163 ? -10.741 2.037 -10.006 1.00 94.31 163 VAL A N 1
ATOM 1223 C CA . VAL A 1 163 ? -9.503 1.244 -10.009 1.00 94.31 163 VAL A CA 1
ATOM 1224 C C . VAL A 1 163 ? -8.372 2.133 -10.492 1.00 94.31 163 VAL A C 1
ATOM 1226 O O . VAL A 1 163 ? -8.392 2.606 -11.630 1.00 94.31 163 VAL A O 1
ATOM 1229 N N . VAL A 1 164 ? -7.368 2.322 -9.643 1.00 95.06 164 VAL A N 1
ATOM 1230 C CA . VAL A 1 164 ? -6.190 3.137 -9.947 1.00 95.06 164 VAL A CA 1
ATOM 1231 C C . VAL A 1 164 ? -5.166 2.267 -10.666 1.00 95.06 164 VAL A C 1
ATOM 1233 O O . VAL A 1 164 ? -4.699 1.261 -10.137 1.00 95.06 164 VAL A O 1
ATOM 1236 N N . ARG A 1 165 ? -4.815 2.605 -11.904 1.00 95.12 165 ARG A N 1
ATOM 1237 C CA . ARG A 1 165 ? -3.867 1.808 -12.698 1.00 95.12 165 ARG A CA 1
ATOM 1238 C C . ARG A 1 165 ? -2.473 2.432 -12.659 1.00 95.12 165 ARG A C 1
ATOM 1240 O O . ARG A 1 165 ? -2.378 3.649 -12.538 1.00 95.12 165 ARG A O 1
ATOM 1247 N N . PRO A 1 166 ? -1.404 1.631 -12.810 1.00 95.62 166 PRO A N 1
ATOM 1248 C CA . PRO A 1 166 ? -0.082 2.181 -13.075 1.00 95.62 166 PRO A CA 1
ATOM 1249 C C . PRO A 1 166 ? -0.091 3.062 -14.329 1.00 95.62 166 PRO A C 1
ATOM 1251 O O . PRO A 1 166 ? -0.791 2.752 -15.301 1.00 95.62 166 PRO A O 1
A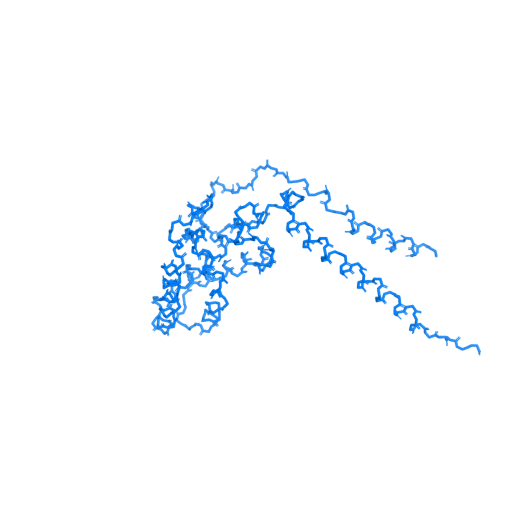TOM 1254 N N . ARG A 1 167 ? 0.724 4.119 -14.337 1.00 94.12 167 ARG A N 1
ATOM 1255 C CA . ARG A 1 167 ? 0.924 4.985 -15.508 1.00 94.12 167 ARG A CA 1
ATOM 1256 C C . ARG A 1 167 ? 1.875 4.323 -16.502 1.00 94.12 167 ARG A C 1
ATOM 1258 O O . ARG A 1 167 ? 3.066 4.608 -16.544 1.00 94.12 167 ARG A O 1
ATOM 1265 N N . TRP A 1 168 ? 1.364 3.384 -17.292 1.00 92.62 168 TRP A N 1
ATOM 1266 C CA . TRP A 1 168 ? 2.187 2.605 -18.226 1.00 92.62 168 TRP A CA 1
ATOM 1267 C C . TRP A 1 168 ? 2.958 3.467 -19.235 1.00 92.62 168 TRP A C 1
ATOM 1269 O O . TRP A 1 168 ? 4.080 3.102 -19.588 1.00 92.62 168 TRP A O 1
ATOM 1279 N N . SER A 1 169 ? 2.413 4.624 -19.628 1.00 93.56 169 SER A N 1
ATOM 1280 C CA . SER A 1 169 ? 3.087 5.632 -20.459 1.00 93.56 169 SER A CA 1
ATOM 1281 C C . SER A 1 169 ? 4.423 6.119 -19.891 1.00 93.56 169 SER A C 1
ATOM 1283 O O . SER A 1 169 ? 5.324 6.453 -20.657 1.00 93.56 169 SER A O 1
ATOM 1285 N N . ASP A 1 170 ? 4.564 6.125 -18.564 1.00 93.75 170 ASP A N 1
ATOM 1286 C CA . ASP A 1 170 ? 5.720 6.680 -17.851 1.00 93.75 170 ASP A CA 1
ATOM 1287 C C . ASP A 1 170 ? 6.748 5.593 -17.509 1.00 93.75 170 ASP A C 1
ATOM 1289 O O . ASP A 1 170 ? 7.852 5.867 -17.040 1.00 93.75 170 ASP A O 1
ATOM 1293 N N . VAL A 1 171 ? 6.411 4.324 -17.750 1.00 93.88 171 VAL A N 1
ATOM 1294 C CA . VAL A 1 171 ? 7.329 3.211 -17.512 1.00 93.88 171 VAL A CA 1
ATOM 1295 C C . VAL A 1 171 ? 8.612 3.351 -18.332 1.00 93.88 171 VAL A C 1
ATOM 1297 O O . VAL A 1 171 ? 9.664 3.262 -17.706 1.00 93.88 171 VAL A O 1
ATOM 1300 N N . PRO A 1 172 ? 8.595 3.636 -19.653 1.00 94.94 172 PRO A N 1
ATOM 1301 C CA . PRO A 1 172 ? 9.808 3.787 -20.464 1.00 94.94 172 PRO A CA 1
ATOM 1302 C C . PRO A 1 172 ? 10.828 4.804 -19.945 1.00 94.94 172 PRO A C 1
ATOM 1304 O O . PRO A 1 172 ? 12.020 4.653 -20.211 1.00 94.94 172 PRO A O 1
ATOM 1307 N N . THR A 1 173 ? 10.381 5.827 -19.215 1.00 94.50 173 THR A N 1
ATOM 1308 C CA . THR A 1 173 ? 11.239 6.880 -18.656 1.00 94.50 173 THR A CA 1
ATOM 1309 C C . THR A 1 173 ? 11.653 6.604 -17.208 1.00 94.50 173 THR A C 1
ATOM 1311 O O . THR A 1 173 ? 12.602 7.217 -16.721 1.00 94.50 173 THR A O 1
ATOM 1314 N N . HIS A 1 174 ? 11.022 5.640 -16.532 1.00 95.75 174 HIS A N 1
ATOM 1315 C CA . HIS A 1 174 ? 11.375 5.223 -15.180 1.00 95.75 174 HIS A CA 1
ATOM 1316 C C . HIS A 1 174 ? 12.358 4.038 -15.192 1.00 95.75 174 HIS A C 1
ATOM 1318 O O . HIS A 1 174 ? 11.991 2.876 -15.407 1.00 95.75 174 HIS A O 1
ATOM 1324 N N . ALA A 1 175 ? 13.636 4.332 -14.927 1.00 95.56 175 ALA A N 1
ATOM 1325 C CA . ALA A 1 175 ? 14.745 3.388 -15.080 1.00 95.56 175 ALA A CA 1
ATOM 1326 C C . ALA A 1 175 ? 14.548 2.065 -14.317 1.00 95.56 175 ALA A C 1
ATOM 1328 O O . ALA A 1 175 ? 14.784 0.996 -14.882 1.0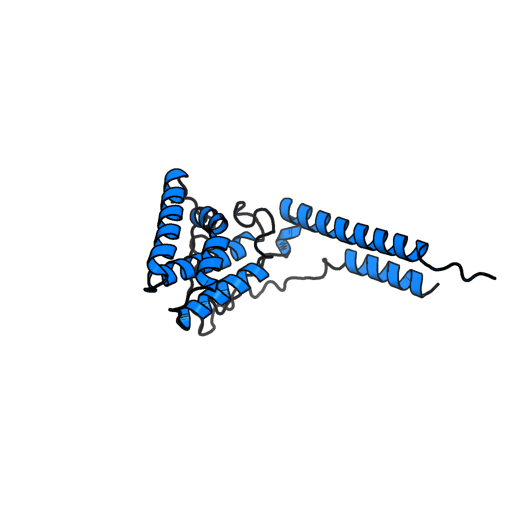0 95.56 175 ALA A O 1
ATOM 1329 N N . ALA A 1 176 ? 14.082 2.107 -13.064 1.00 94.75 176 ALA A N 1
ATOM 1330 C CA . ALA A 1 176 ? 13.905 0.899 -12.254 1.00 94.75 176 ALA A CA 1
ATOM 1331 C C . ALA A 1 176 ? 12.779 -0.008 -12.786 1.00 94.75 176 ALA A C 1
ATOM 1333 O O . ALA A 1 176 ? 12.936 -1.234 -12.836 1.00 94.75 176 ALA A O 1
ATOM 1334 N N . SER A 1 177 ? 11.666 0.575 -13.247 1.00 93.12 177 SER A N 1
ATOM 1335 C CA . SER A 1 177 ? 10.575 -0.193 -13.864 1.00 93.12 177 SER A CA 1
ATOM 1336 C C . SER A 1 177 ? 11.012 -0.799 -15.194 1.00 93.12 177 SER A C 1
ATOM 1338 O O . SER A 1 177 ? 10.773 -1.985 -15.426 1.00 93.12 177 SER A O 1
ATOM 1340 N N . MET A 1 178 ? 11.717 -0.037 -16.036 1.00 95.88 178 MET A N 1
ATOM 1341 C CA . MET A 1 178 ? 12.251 -0.563 -17.296 1.00 95.88 178 MET A CA 1
ATOM 1342 C C . MET A 1 178 ? 13.265 -1.672 -17.085 1.00 95.88 178 MET A C 1
ATOM 1344 O O . MET A 1 178 ? 13.169 -2.711 -17.737 1.00 95.88 178 MET A O 1
ATOM 1348 N N . ALA A 1 179 ? 14.209 -1.498 -16.162 1.00 95.56 179 ALA A N 1
ATOM 1349 C CA . ALA A 1 179 ? 15.175 -2.534 -15.815 1.00 95.56 179 ALA A CA 1
ATOM 1350 C C . ALA A 1 179 ? 14.471 -3.825 -15.362 1.00 95.56 179 ALA A C 1
ATOM 1352 O O . ALA A 1 179 ? 14.827 -4.916 -15.799 1.00 95.56 179 ALA A O 1
ATOM 1353 N N . THR A 1 180 ? 13.416 -3.706 -14.554 1.00 94.06 180 THR A N 1
ATOM 1354 C CA . THR A 1 180 ? 12.641 -4.859 -14.075 1.00 94.06 180 THR A CA 1
ATOM 1355 C C . THR A 1 180 ? 11.914 -5.573 -15.211 1.00 94.06 180 THR A C 1
ATOM 1357 O O . THR A 1 180 ? 12.018 -6.792 -15.344 1.00 94.06 180 THR A O 1
ATOM 1360 N N . LEU A 1 181 ? 11.204 -4.833 -16.065 1.00 93.50 181 LEU A N 1
ATOM 1361 C CA . LEU A 1 181 ? 10.455 -5.424 -17.176 1.00 93.50 181 LEU A CA 1
ATOM 1362 C C . LEU A 1 181 ? 11.374 -6.025 -18.241 1.00 93.50 181 LEU A C 1
ATOM 1364 O O . LEU A 1 181 ? 11.094 -7.109 -18.749 1.00 93.50 181 LEU A O 1
ATOM 1368 N N . THR A 1 182 ? 12.491 -5.366 -18.549 1.00 94.25 182 THR A N 1
ATOM 1369 C CA . THR A 1 182 ? 13.500 -5.903 -19.475 1.00 94.25 182 THR A CA 1
ATOM 1370 C C . THR A 1 182 ? 14.157 -7.161 -18.920 1.00 94.25 182 THR A C 1
ATOM 1372 O O . THR A 1 182 ? 14.284 -8.141 -19.653 1.00 94.25 182 THR A O 1
ATOM 1375 N N . ALA A 1 183 ? 14.500 -7.191 -17.629 1.00 94.75 183 ALA A N 1
ATOM 1376 C CA . ALA A 1 183 ? 15.041 -8.381 -16.980 1.00 94.75 183 ALA A CA 1
ATOM 1377 C C . ALA A 1 183 ? 14.036 -9.544 -16.985 1.00 94.75 183 ALA A C 1
ATOM 1379 O O . ALA A 1 183 ? 14.391 -10.660 -17.365 1.00 94.75 183 ALA A O 1
ATOM 1380 N N . LEU A 1 184 ? 12.770 -9.290 -16.635 1.00 93.69 184 LEU A N 1
ATOM 1381 C CA . LEU A 1 184 ? 11.704 -10.296 -16.693 1.00 93.69 184 LEU A CA 1
ATOM 1382 C C . LEU A 1 184 ? 11.487 -10.812 -18.121 1.00 93.69 184 LEU A C 1
ATOM 1384 O O . LEU A 1 184 ? 11.413 -12.022 -18.337 1.00 93.69 184 LEU A O 1
ATOM 1388 N N . GLY A 1 185 ? 11.443 -9.911 -19.104 1.00 93.50 185 GLY A N 1
ATOM 1389 C CA . GLY A 1 185 ? 11.331 -10.263 -20.518 1.00 93.50 185 GLY A CA 1
ATOM 1390 C C . GLY A 1 185 ? 12.501 -11.122 -21.000 1.00 93.50 185 GLY A C 1
ATOM 1391 O O . GLY A 1 185 ? 12.289 -12.136 -21.667 1.00 93.50 185 GLY A O 1
ATOM 1392 N N . ALA A 1 186 ? 13.730 -10.777 -20.606 1.00 95.00 186 ALA A N 1
ATOM 1393 C CA . ALA A 1 186 ? 14.922 -11.557 -20.917 1.00 95.00 186 ALA A CA 1
ATOM 1394 C C . ALA A 1 186 ? 14.866 -12.955 -20.284 1.00 95.00 186 ALA A C 1
ATOM 1396 O O . ALA A 1 186 ? 15.099 -13.943 -20.979 1.00 95.00 186 ALA A O 1
ATOM 1397 N N . LEU A 1 187 ? 14.497 -13.063 -19.003 1.00 95.19 187 LEU A N 1
ATOM 1398 C CA . LEU A 1 187 ? 14.357 -14.345 -18.302 1.00 95.19 187 LEU A CA 1
ATOM 1399 C C . LEU A 1 187 ? 13.331 -15.260 -18.978 1.00 95.19 187 LEU A C 1
ATOM 1401 O O . LEU A 1 187 ? 13.620 -16.432 -19.225 1.00 95.19 187 LEU A O 1
ATOM 1405 N N . LEU A 1 188 ? 12.160 -14.727 -19.336 1.00 94.31 188 LEU A N 1
ATOM 1406 C CA . LEU A 1 188 ? 11.136 -15.476 -20.067 1.00 94.31 188 LEU A CA 1
ATOM 1407 C C . LEU A 1 188 ? 11.636 -15.899 -21.454 1.00 94.31 188 LEU A C 1
ATOM 1409 O O . LEU A 1 188 ? 11.466 -17.054 -21.849 1.00 94.31 188 LEU A O 1
ATOM 1413 N N . GLY A 1 189 ? 12.308 -14.997 -22.174 1.00 92.81 189 GLY A N 1
ATOM 1414 C CA . GLY A 1 189 ? 12.908 -15.284 -23.475 1.00 92.81 189 GLY A CA 1
ATOM 1415 C C . GLY A 1 189 ? 13.935 -16.417 -23.411 1.00 92.81 189 GLY A C 1
ATOM 1416 O O . GLY A 1 189 ? 13.841 -17.386 -24.169 1.00 92.81 189 GLY A O 1
ATOM 1417 N N . PHE A 1 190 ? 14.879 -16.348 -22.470 1.00 94.56 190 PHE A N 1
ATOM 1418 C CA . PHE A 1 190 ? 15.883 -17.393 -22.263 1.00 94.56 190 PHE A CA 1
ATOM 1419 C C . PHE A 1 190 ? 15.264 -18.712 -21.796 1.00 94.56 190 PHE A C 1
ATOM 1421 O O . PHE A 1 190 ? 15.657 -19.768 -22.293 1.00 94.56 190 PHE A O 1
ATOM 1428 N N . GLY A 1 191 ? 14.260 -18.673 -20.915 1.00 92.69 191 GLY A N 1
ATOM 1429 C CA . GLY A 1 191 ? 13.530 -19.862 -20.472 1.00 92.69 191 GLY A CA 1
ATOM 1430 C C . GLY A 1 191 ? 12.845 -20.590 -21.630 1.00 92.69 191 GLY A C 1
ATOM 1431 O O . GLY A 1 191 ? 12.993 -21.805 -21.784 1.00 92.69 191 GLY A O 1
ATOM 1432 N N . LEU A 1 192 ? 12.172 -19.847 -22.514 1.00 93.12 192 LEU A N 1
ATOM 1433 C CA . LEU A 1 192 ? 11.551 -20.404 -23.718 1.00 93.12 192 LEU A CA 1
ATOM 1434 C C . LEU A 1 192 ? 12.591 -20.984 -24.684 1.00 93.12 192 LEU A C 1
ATOM 1436 O O . LEU A 1 192 ? 12.380 -22.065 -25.236 1.00 93.12 192 LEU A O 1
ATOM 1440 N N . LEU A 1 193 ? 13.723 -20.306 -24.891 1.00 92.75 193 LEU A N 1
ATOM 1441 C CA . LEU A 1 193 ? 14.808 -20.821 -25.732 1.00 92.75 193 LEU A CA 1
ATOM 1442 C C . LEU A 1 193 ? 15.415 -22.110 -25.154 1.00 92.75 193 LEU A C 1
ATOM 1444 O O . LEU A 1 193 ? 15.609 -23.074 -25.899 1.00 92.75 193 LEU A O 1
ATOM 1448 N N . GLY A 1 194 ? 15.642 -22.160 -23.840 1.00 91.75 194 GLY A N 1
ATOM 1449 C CA . GLY A 1 194 ? 16.137 -23.340 -23.131 1.00 91.75 194 GLY A CA 1
ATOM 1450 C C . GLY A 1 194 ? 15.181 -24.529 -23.230 1.00 91.75 194 GLY A C 1
ATOM 1451 O O . GLY A 1 194 ? 15.597 -25.627 -23.603 1.00 91.75 194 GLY A O 1
ATOM 1452 N N . LEU A 1 195 ? 13.880 -24.308 -23.007 1.00 90.94 195 LEU A N 1
ATOM 1453 C CA . LEU A 1 195 ? 12.855 -25.348 -23.142 1.00 90.94 195 LEU A CA 1
ATOM 1454 C C . LEU A 1 195 ? 12.784 -25.893 -24.577 1.00 90.94 195 LEU A C 1
ATOM 1456 O O . LEU A 1 195 ? 12.703 -27.104 -24.799 1.00 90.94 195 LEU A O 1
ATOM 1460 N N . ARG A 1 196 ? 12.870 -25.012 -25.580 1.00 88.69 196 ARG A N 1
ATOM 1461 C CA . ARG A 1 196 ? 12.906 -25.410 -26.998 1.00 88.69 196 ARG A CA 1
ATOM 1462 C C . ARG A 1 196 ? 14.159 -26.202 -27.347 1.00 88.69 196 ARG A C 1
ATOM 1464 O O . ARG A 1 196 ? 14.096 -27.115 -28.166 1.00 88.69 196 ARG A O 1
ATOM 1471 N N . TRP A 1 197 ? 15.298 -25.862 -26.760 1.00 87.44 197 TRP A N 1
ATOM 1472 C CA . TRP A 1 197 ? 16.532 -26.614 -26.953 1.00 87.44 197 TRP A CA 1
ATOM 1473 C C . TRP A 1 197 ? 16.461 -28.005 -26.308 1.00 87.44 197 TRP A C 1
ATOM 1475 O O . TRP A 1 197 ? 16.803 -28.993 -26.958 1.00 87.44 197 TRP A O 1
ATOM 1485 N N . ALA A 1 198 ? 15.939 -28.103 -25.082 1.00 88.25 198 ALA A N 1
ATOM 1486 C CA . ALA A 1 198 ? 15.777 -29.367 -24.365 1.00 88.25 198 ALA A CA 1
ATOM 1487 C C . ALA A 1 198 ? 14.814 -30.325 -25.089 1.00 88.25 198 ALA A C 1
ATOM 1489 O O . ALA A 1 198 ? 15.147 -31.482 -25.335 1.00 88.25 198 ALA A O 1
ATOM 1490 N N . THR A 1 199 ? 13.653 -29.825 -25.522 1.00 87.62 199 THR A N 1
ATOM 1491 C CA . THR A 1 199 ? 12.656 -30.616 -26.270 1.00 87.62 199 THR A CA 1
ATOM 1492 C C . THR A 1 199 ? 13.168 -31.103 -27.626 1.00 87.62 199 THR A C 1
ATOM 1494 O O . THR A 1 199 ? 12.860 -32.223 -28.025 1.00 87.62 199 THR A O 1
ATOM 1497 N N . ARG A 1 200 ? 14.008 -30.322 -28.323 1.00 80.50 200 ARG A N 1
ATOM 1498 C CA . ARG A 1 200 ? 14.666 -30.775 -29.564 1.00 80.50 200 ARG A CA 1
ATOM 1499 C C . ARG A 1 200 ? 15.658 -31.912 -29.335 1.00 80.50 200 ARG A C 1
ATOM 1501 O O . ARG A 1 200 ? 15.805 -32.752 -30.214 1.00 80.50 200 ARG A O 1
ATOM 1508 N N . ARG A 1 201 ? 16.339 -31.937 -28.187 1.00 75.81 201 ARG A N 1
ATOM 1509 C CA . ARG A 1 201 ? 17.271 -33.018 -27.822 1.00 75.81 201 ARG A CA 1
ATOM 1510 C C . ARG A 1 201 ? 16.561 -34.277 -27.329 1.00 75.81 201 ARG A C 1
ATOM 1512 O O . ARG A 1 201 ? 17.112 -35.360 -27.466 1.00 75.81 201 ARG A O 1
ATOM 1519 N N . ALA A 1 202 ? 15.357 -34.132 -26.783 1.00 66.75 202 ALA A N 1
ATOM 1520 C CA . ALA A 1 202 ? 14.535 -35.236 -26.296 1.00 66.75 202 ALA A CA 1
ATOM 1521 C C . ALA A 1 202 ? 13.683 -35.918 -27.388 1.00 66.75 202 ALA A C 1
ATOM 1523 O O . ALA A 1 202 ? 12.990 -36.888 -27.090 1.00 66.75 202 ALA A O 1
ATOM 1524 N N . ALA A 1 203 ? 13.709 -35.436 -28.639 1.00 60.12 203 ALA A N 1
ATOM 1525 C CA . ALA A 1 203 ? 13.015 -36.095 -29.743 1.00 60.12 203 ALA A CA 1
ATOM 1526 C C . ALA A 1 203 ? 13.638 -37.489 -29.987 1.00 60.12 203 ALA A C 1
ATOM 1528 O O . ALA A 1 203 ? 14.840 -37.566 -30.257 1.00 60.12 203 ALA A O 1
ATOM 1529 N N . PRO A 1 204 ? 12.871 -38.591 -29.874 1.00 57.53 204 PRO A N 1
ATOM 1530 C CA . PRO A 1 204 ? 13.426 -39.930 -29.987 1.00 57.53 204 PRO A CA 1
ATOM 1531 C C . PRO A 1 204 ? 13.981 -40.157 -31.394 1.00 57.53 204 PRO A C 1
ATOM 1533 O O . PRO A 1 204 ? 13.294 -39.926 -32.38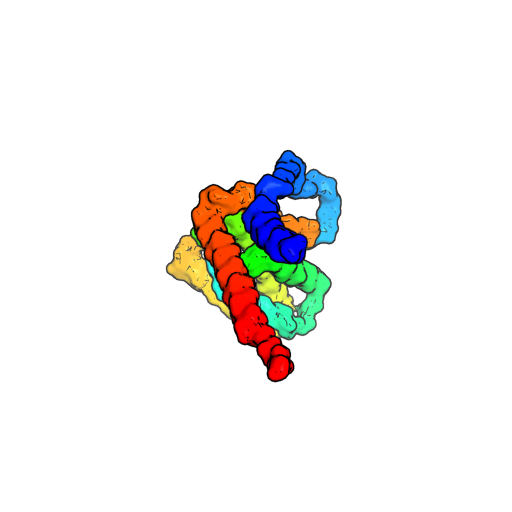9 1.00 57.53 204 PRO A O 1
ATOM 1536 N N . LEU A 1 205 ? 15.221 -40.650 -31.469 1.00 61.19 205 LEU A N 1
ATOM 1537 C CA . LEU A 1 205 ? 15.745 -41.314 -32.659 1.00 61.19 205 LEU A CA 1
ATOM 1538 C C . LEU A 1 205 ? 14.846 -42.530 -32.918 1.00 61.19 205 LEU A C 1
ATOM 1540 O O . LEU A 1 205 ? 15.029 -43.578 -32.297 1.00 61.19 205 LEU A O 1
ATOM 1544 N N . SER A 1 206 ? 13.842 -42.389 -33.788 1.00 55.88 206 SER A N 1
ATOM 1545 C CA . SER A 1 206 ? 13.139 -43.540 -34.348 1.00 55.88 206 SER A CA 1
ATOM 1546 C C . SER A 1 206 ? 14.173 -44.341 -35.137 1.00 55.88 206 SER A C 1
ATOM 1548 O O . SER A 1 206 ? 14.581 -43.939 -36.228 1.00 55.88 206 SER A O 1
ATOM 1550 N N . ARG A 1 207 ? 14.663 -45.407 -34.498 1.00 53.34 207 ARG A N 1
ATOM 1551 C CA . ARG A 1 207 ? 15.613 -46.384 -35.026 1.00 53.34 207 ARG A CA 1
ATOM 1552 C C . ARG A 1 207 ? 15.097 -46.924 -36.364 1.00 53.34 207 ARG A C 1
ATOM 1554 O O . ARG A 1 207 ? 13.960 -47.388 -36.420 1.00 53.34 207 ARG A O 1
ATOM 1561 N N . SER A 1 208 ? 15.933 -46.830 -37.398 1.00 49.84 208 SER A N 1
ATOM 1562 C CA . SER A 1 208 ? 15.883 -47.672 -38.602 1.00 49.84 208 SER A CA 1
ATOM 1563 C C . SER A 1 208 ? 16.293 -49.099 -38.276 1.00 49.84 208 SER A C 1
ATOM 1565 O O . SER A 1 208 ? 17.254 -49.219 -37.477 1.00 49.84 208 SER A O 1
#

Foldseek 3Di:
DVVVVVVVVVLVCVVPPPPPPPPPPDDPDPPPDPQPFDKQAFAFLLLLVLLVVCLVVLLVLVVPDDQDDPNLVLLSVLLVVLCVLLVVVPQPCCRVPLLFLSVLSSRRNSSSSVVSLVVLCVRPVSVVVSVVSVVVSVVVCVVVVSPPHHHPRRRPMDTSSDHDHRPPVCQVVDVSSVVVVVVVSVVVVVVVVVVVVVVVVPPDPPDD